Protein AF-A0AA37BH56-F1 (afdb_monomer_lite)

Organism: NCBI:txid58119

Foldseek 3Di:
DDDDDDDDDDDDDDDDDDDDDDDDDDDDDDPPPPPPDPDPPPPPPPPVLLLDPDPLRLECKQWPSDPPRPNVLVQWDAFWKWKKKAAPVVLIMITHTEDCTAGPVRDDRPRYDYNPCRNVVRLVVCCVSPVDDQLRMFIKMWGQHPVRAIEIGFFDCNRQVSRPVDHDGGDPPVVPVSVQVSSCVRNVHHYDYDD

Radius of gyration: 28.92 Å; chains: 1; bounding box: 46×76×82 Å

pLDDT: mean 81.5, std 21.4, range [35.25, 98.56]

Sequence (195 aa):
MAARGGKGVSRAVGGFFGRLGARFFRRSGSAQAAAATPGPAVVANDIPIRYDLTGPQARNSLTNLSTDSPTRLDDFRPGSGFSGVYDHSSRRFLAYPSGDSTLRSGAVPENAVPRYGGHYDVNSIFTRATGTNPDRSVGFTAILREDGSIGMHWVSRSVNGANPSFQGVEVPEHLRGPIMELIRQTTNRQVWPTR

Secondary structure (DSSP, 8-state):
------------------------------------------------------HHHHTT-EESS-TT----GGGBPTT-EEEEEEETTTTEEEEEEETT--BTTSPPPTT-B-TTTHHHHHHHHHHHHH---GGG-EEEEEEE-TTS-EEEE-B-TTTGGG-TTSSSSBPPHHHHHHHHHHHHHHHTS-EEE--

Structure (mmCIF, N/CA/C/O backbone):
data_AF-A0AA37BH56-F1
#
_entry.id   AF-A0AA37BH56-F1
#
loop_
_atom_site.group_PDB
_atom_site.id
_atom_site.type_symbol
_atom_site.label_atom_id
_atom_site.label_alt_id
_atom_site.label_comp_id
_atom_site.label_asym_id
_atom_site.label_entity_id
_atom_site.label_seq_id
_atom_site.pdbx_PDB_ins_code
_atom_site.Cartn_x
_atom_site.Cartn_y
_atom_site.Cartn_z
_atom_site.occupancy
_atom_site.B_iso_or_equiv
_atom_site.auth_seq_id
_atom_site.auth_comp_id
_atom_site.auth_asym_id
_atom_site.auth_atom_id
_atom_site.pdbx_PDB_model_num
ATOM 1 N N . MET A 1 1 ? -15.745 -6.158 -64.280 1.00 42.22 1 MET A N 1
ATOM 2 C CA . MET A 1 1 ? -14.774 -6.630 -65.294 1.00 42.22 1 MET A CA 1
ATOM 3 C C . MET A 1 1 ? -13.589 -7.264 -64.569 1.00 42.22 1 MET A C 1
ATOM 5 O O . MET A 1 1 ? -13.098 -6.620 -63.659 1.00 42.22 1 MET A O 1
ATOM 9 N N . ALA A 1 2 ? -13.207 -8.489 -64.975 1.00 45.12 2 ALA A N 1
ATOM 10 C CA . ALA A 1 2 ? -12.036 -9.316 -64.585 1.00 45.12 2 ALA A CA 1
ATOM 11 C C . ALA A 1 2 ? -11.892 -9.674 -63.080 1.00 45.12 2 ALA A C 1
ATOM 13 O O . ALA A 1 2 ? -11.697 -8.789 -62.266 1.00 45.12 2 ALA A O 1
ATOM 14 N N . ALA A 1 3 ? -12.067 -10.900 -62.562 1.00 44.19 3 ALA A N 1
ATOM 15 C CA . ALA A 1 3 ? -11.761 -12.290 -62.954 1.00 44.19 3 ALA A CA 1
ATOM 16 C C . ALA A 1 3 ? -10.295 -12.746 -62.761 1.00 44.19 3 ALA A C 1
ATOM 18 O O . ALA A 1 3 ? -9.378 -12.097 -63.251 1.00 44.19 3 ALA A O 1
ATOM 19 N N . ARG A 1 4 ? -10.173 -13.974 -62.208 1.00 44.75 4 ARG A N 1
ATOM 20 C CA . ARG A 1 4 ? -9.012 -14.897 -62.066 1.00 44.75 4 ARG A CA 1
ATOM 21 C C . ARG A 1 4 ? -8.242 -14.773 -60.738 1.00 44.75 4 ARG A C 1
ATOM 23 O O . ARG A 1 4 ? -7.876 -13.683 -60.347 1.00 44.75 4 ARG A O 1
ATOM 30 N N . GLY A 1 5 ? -7.967 -15.829 -59.968 1.00 39.47 5 GLY A N 1
ATOM 31 C CA . GLY A 1 5 ? -7.982 -17.274 -60.226 1.00 39.47 5 GLY A CA 1
ATOM 32 C C . GLY A 1 5 ? -6.561 -17.836 -60.097 1.00 39.47 5 GLY A C 1
ATOM 33 O O . GLY A 1 5 ? -5.694 -17.437 -60.863 1.00 39.47 5 GLY A O 1
ATOM 34 N N . GLY A 1 6 ? -6.325 -18.763 -59.163 1.00 45.06 6 GLY A N 1
ATOM 35 C CA . GLY A 1 6 ? -5.036 -19.454 -59.032 1.00 45.06 6 GLY A CA 1
ATOM 36 C C . GLY A 1 6 ? -5.044 -20.553 -57.968 1.00 45.06 6 GLY A C 1
ATOM 37 O O . GLY A 1 6 ? -4.854 -20.279 -56.791 1.00 45.06 6 GLY A O 1
ATOM 38 N N . LYS A 1 7 ? -5.279 -21.799 -58.399 1.00 48.78 7 LYS A N 1
ATOM 39 C CA . LYS A 1 7 ? -5.075 -23.049 -57.646 1.00 48.78 7 LYS A CA 1
ATOM 40 C C . LYS A 1 7 ? -3.757 -23.698 -58.107 1.00 48.78 7 LYS A C 1
ATOM 42 O O . LYS A 1 7 ? -3.512 -23.730 -59.307 1.00 48.78 7 LYS A O 1
ATOM 47 N N . GLY A 1 8 ? -3.003 -24.311 -57.193 1.00 45.12 8 GLY A N 1
ATOM 48 C CA . GLY A 1 8 ? -2.001 -25.368 -57.451 1.00 45.12 8 GLY A CA 1
ATOM 49 C C . GLY A 1 8 ? -2.087 -26.376 -56.290 1.00 45.12 8 GLY A C 1
ATOM 50 O O . GLY A 1 8 ? -2.020 -25.945 -55.147 1.00 45.12 8 GLY A O 1
ATOM 51 N N . VAL A 1 9 ? -2.558 -27.628 -56.438 1.00 45.22 9 VAL A N 1
ATOM 52 C CA . VAL A 1 9 ? -1.953 -28.838 -57.065 1.00 45.22 9 VAL A CA 1
ATOM 53 C C . VAL A 1 9 ? -0.632 -29.208 -56.355 1.00 45.22 9 VAL A C 1
ATOM 55 O O . VAL A 1 9 ? 0.344 -28.498 -56.518 1.00 45.22 9 VAL A O 1
ATOM 58 N N . SER A 1 10 ? -0.608 -30.109 -55.358 1.00 45.72 10 SER A N 1
ATOM 59 C CA . SER A 1 10 ? -0.675 -31.597 -55.344 1.00 45.72 10 SER A CA 1
ATOM 60 C C . SER A 1 10 ? 0.667 -32.352 -55.481 1.00 45.72 10 SER A C 1
ATOM 62 O O . SER A 1 10 ? 1.326 -32.253 -56.506 1.00 45.72 10 SER A O 1
ATOM 64 N N . ARG A 1 11 ? 0.878 -33.254 -54.496 1.00 44.81 11 ARG A N 1
ATOM 65 C CA . ARG A 1 11 ? 1.494 -34.611 -54.514 1.00 44.81 11 ARG A CA 1
ATOM 66 C C . ARG A 1 11 ? 3.021 -34.834 -54.446 1.00 44.81 11 ARG A C 1
ATOM 68 O O . ARG A 1 11 ? 3.752 -34.473 -55.351 1.00 44.81 11 ARG A O 1
ATOM 75 N N . ALA A 1 12 ? 3.403 -35.673 -53.469 1.00 44.66 12 ALA A N 1
ATOM 76 C CA . ALA A 1 12 ? 4.233 -36.902 -53.549 1.00 44.66 12 ALA A CA 1
ATOM 77 C C . ALA A 1 12 ? 4.021 -37.651 -52.201 1.00 44.66 12 ALA A C 1
ATOM 79 O O . ALA A 1 12 ? 3.994 -36.978 -51.177 1.00 44.66 12 ALA A O 1
ATOM 80 N N . VAL A 1 13 ? 3.657 -38.932 -52.018 1.00 44.16 13 VAL A N 1
ATOM 81 C CA . VAL A 1 13 ? 3.892 -40.268 -52.624 1.00 44.16 13 VAL A CA 1
ATOM 82 C C . VAL A 1 13 ? 5.300 -40.841 -52.406 1.00 44.16 13 VAL A C 1
ATOM 84 O O . VAL A 1 13 ? 6.266 -40.328 -52.954 1.00 44.16 13 VAL A O 1
ATOM 87 N N . GLY A 1 14 ? 5.346 -41.979 -51.692 1.00 37.41 14 GLY A N 1
ATOM 88 C CA . GLY A 1 14 ? 6.470 -42.925 -51.568 1.00 37.41 14 GLY A CA 1
ATOM 89 C C . GLY A 1 14 ? 6.965 -43.034 -50.117 1.00 37.41 14 GLY A C 1
ATOM 90 O O . GLY A 1 14 ? 7.375 -42.036 -49.555 1.00 37.41 14 GLY A O 1
ATOM 91 N N . GLY A 1 15 ? 6.930 -44.153 -49.392 1.00 37.78 15 GLY A N 1
ATOM 92 C CA . GLY A 1 15 ? 6.818 -45.558 -49.767 1.00 37.78 15 GLY A CA 1
ATOM 93 C C . GLY A 1 15 ? 8.105 -46.306 -49.396 1.00 37.78 15 GLY A C 1
ATOM 94 O O . GLY A 1 15 ? 9.188 -45.873 -49.765 1.00 37.78 15 GLY A O 1
ATOM 95 N N . PHE A 1 16 ? 7.931 -47.473 -48.769 1.00 43.84 16 PHE A N 1
ATOM 96 C CA . PHE A 1 16 ? 8.772 -48.677 -48.853 1.00 43.84 16 PHE A CA 1
ATOM 97 C C . PHE A 1 16 ? 9.558 -49.182 -47.624 1.00 43.84 16 PHE A C 1
ATOM 99 O O . PHE A 1 16 ? 10.181 -48.457 -46.859 1.00 43.84 16 PHE A O 1
ATOM 106 N N . PHE A 1 17 ? 9.446 -50.507 -47.501 1.00 42.28 17 PHE A N 1
ATOM 107 C CA . PHE A 1 17 ? 9.811 -51.458 -46.455 1.00 42.28 17 PHE A CA 1
ATOM 108 C C . PHE A 1 17 ? 11.317 -51.729 -46.333 1.00 42.28 17 PHE A C 1
ATOM 110 O O . PHE A 1 17 ? 12.042 -51.638 -47.320 1.00 42.28 17 PHE A O 1
ATOM 117 N N . GLY A 1 18 ? 11.759 -52.261 -45.180 1.00 35.25 18 GLY A N 1
ATOM 118 C CA . GLY A 1 18 ? 13.086 -52.880 -45.107 1.00 35.25 18 GLY A CA 1
ATOM 119 C C . GLY A 1 18 ? 13.525 -53.526 -43.789 1.00 35.25 18 GLY A C 1
ATOM 120 O O . GLY A 1 18 ? 14.360 -52.970 -43.098 1.00 35.25 18 GLY A O 1
ATOM 121 N N . ARG A 1 19 ? 13.062 -54.764 -43.569 1.00 43.34 19 ARG A N 1
ATOM 122 C CA . ARG A 1 19 ? 13.800 -55.939 -43.040 1.00 43.34 19 ARG A CA 1
ATOM 123 C C . ARG A 1 19 ? 14.284 -56.053 -41.577 1.00 43.34 19 ARG A C 1
ATOM 125 O O . ARG A 1 19 ? 15.062 -55.273 -41.048 1.00 43.34 19 ARG A O 1
ATOM 132 N N . LEU A 1 20 ? 13.900 -57.222 -41.047 1.00 45.34 20 LEU A N 1
ATOM 133 C CA . LEU A 1 20 ? 14.482 -58.032 -39.975 1.00 45.34 20 LEU A CA 1
ATOM 134 C C . LEU A 1 20 ? 16.022 -58.089 -39.967 1.00 45.34 20 LEU A C 1
ATOM 136 O O . LEU A 1 20 ? 16.644 -58.354 -40.994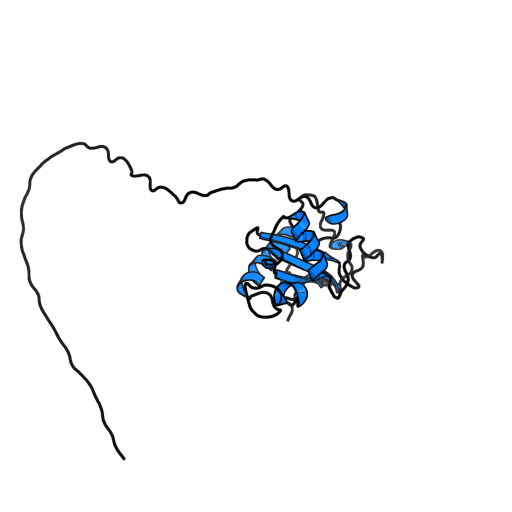 1.00 45.34 20 LEU A O 1
ATOM 140 N N . GLY A 1 21 ? 16.584 -58.067 -38.757 1.00 38.81 21 GLY A N 1
ATOM 141 C CA . GLY A 1 21 ? 17.913 -58.583 -38.430 1.00 38.81 21 GLY A CA 1
ATOM 142 C C . GLY A 1 21 ? 17.940 -59.057 -36.975 1.00 38.81 21 GLY A C 1
ATOM 143 O O . GLY A 1 21 ? 17.581 -58.315 -36.067 1.00 38.81 21 GLY A O 1
ATOM 144 N N . ALA A 1 22 ? 18.281 -60.326 -36.767 1.00 44.66 22 ALA A N 1
ATOM 145 C CA . ALA A 1 22 ? 18.184 -61.041 -35.502 1.00 44.66 22 ALA A CA 1
ATOM 146 C C . ALA A 1 22 ? 19.401 -60.841 -34.572 1.00 44.66 22 ALA A C 1
ATOM 148 O O . ALA A 1 22 ? 20.530 -60.740 -35.033 1.00 44.66 22 ALA A O 1
ATOM 149 N N . ARG A 1 23 ? 19.105 -60.893 -33.262 1.00 48.91 23 ARG A N 1
ATOM 150 C CA . ARG A 1 23 ? 19.868 -61.440 -32.114 1.00 48.91 23 ARG A CA 1
ATOM 151 C C . ARG A 1 23 ? 21.390 -61.231 -32.057 1.00 48.91 23 ARG A C 1
ATOM 153 O O . ARG A 1 23 ? 22.114 -61.914 -32.761 1.00 48.91 23 ARG A O 1
ATOM 160 N N . PHE A 1 24 ? 21.850 -60.551 -31.000 1.00 45.19 24 PHE A N 1
ATOM 161 C CA . PHE A 1 24 ? 22.984 -61.018 -30.187 1.00 45.19 24 PHE A CA 1
ATOM 162 C C . PHE A 1 24 ? 22.798 -60.652 -28.706 1.00 45.19 24 PHE A C 1
ATOM 164 O O . PHE A 1 24 ? 22.463 -59.526 -28.349 1.00 45.19 24 PHE A O 1
ATOM 171 N N . PHE A 1 25 ? 23.006 -61.653 -27.851 1.00 49.12 25 PHE A N 1
ATOM 172 C CA . PHE A 1 25 ? 23.097 -61.565 -26.397 1.00 49.12 25 PHE A CA 1
ATOM 173 C C . PHE A 1 25 ? 24.340 -60.756 -25.992 1.00 49.12 25 PHE A C 1
ATOM 175 O O . PHE A 1 25 ? 25.450 -61.112 -26.386 1.00 49.12 25 PHE A O 1
ATOM 182 N N . ARG A 1 26 ? 24.190 -59.767 -25.102 1.00 44.03 26 ARG A N 1
ATOM 183 C CA . ARG A 1 26 ? 25.237 -59.445 -24.119 1.00 44.03 26 ARG A CA 1
ATOM 184 C C . ARG A 1 26 ? 24.618 -58.853 -22.857 1.00 44.03 26 ARG A C 1
ATOM 186 O O . ARG A 1 26 ? 24.216 -57.698 -22.807 1.00 44.03 26 ARG A O 1
ATOM 193 N N . ARG A 1 27 ? 24.533 -59.701 -21.834 1.00 52.25 27 ARG A N 1
ATOM 194 C CA . ARG A 1 27 ? 24.292 -59.320 -20.446 1.00 52.25 27 ARG A CA 1
ATOM 195 C C . ARG A 1 27 ? 25.569 -58.643 -19.950 1.00 52.25 27 ARG A C 1
ATOM 197 O O . ARG A 1 27 ? 26.543 -59.326 -19.655 1.00 52.25 27 ARG A O 1
ATOM 204 N N . SER A 1 28 ? 25.549 -57.321 -19.887 1.00 50.88 28 SER A N 1
ATOM 205 C CA . SER A 1 28 ? 26.544 -56.519 -19.183 1.00 50.88 28 SER A CA 1
ATOM 206 C C . SER A 1 28 ? 25.776 -55.678 -18.177 1.00 50.88 28 SER A C 1
ATOM 208 O O . SER A 1 28 ? 25.012 -54.798 -18.559 1.00 50.88 28 SER A O 1
ATOM 210 N N . GLY A 1 29 ? 25.909 -56.017 -16.897 1.00 51.88 29 GLY A N 1
ATOM 211 C CA . GLY A 1 29 ? 25.448 -55.154 -15.825 1.00 51.88 29 GLY A CA 1
ATOM 212 C C . GLY A 1 29 ? 26.261 -53.868 -15.854 1.00 51.88 29 GLY A C 1
ATOM 213 O O . GLY A 1 29 ? 27.469 -53.891 -15.642 1.00 51.88 29 GLY A O 1
ATOM 214 N N . SER A 1 30 ? 25.590 -52.760 -16.114 1.00 57.09 30 SER A N 1
ATOM 215 C CA . SER A 1 30 ? 26.089 -51.420 -15.850 1.00 57.09 30 SER A CA 1
ATOM 216 C C . SER A 1 30 ? 24.993 -50.726 -15.064 1.00 57.09 30 SER A C 1
ATOM 218 O O . SER A 1 30 ? 23.894 -50.502 -15.568 1.00 57.09 30 SER A O 1
ATOM 220 N N . ALA A 1 31 ? 25.281 -50.465 -13.789 1.00 54.78 31 ALA A N 1
ATOM 221 C CA . ALA A 1 31 ? 24.479 -49.598 -12.951 1.00 54.78 31 ALA A CA 1
ATOM 222 C C . ALA A 1 31 ? 24.197 -48.314 -13.736 1.00 54.78 31 ALA A C 1
ATOM 224 O O . ALA A 1 31 ? 25.118 -47.589 -14.117 1.00 54.78 31 ALA A O 1
ATOM 225 N N . GLN A 1 32 ? 22.924 -48.078 -14.035 1.00 52.66 32 GLN A N 1
ATOM 226 C CA . GLN A 1 32 ? 22.474 -46.848 -14.652 1.00 52.66 32 GLN A CA 1
ATOM 227 C C . GLN A 1 32 ? 22.574 -45.783 -13.563 1.00 52.66 32 GLN A C 1
ATOM 229 O O . GLN A 1 32 ? 21.655 -45.584 -12.774 1.00 52.66 32 GLN A O 1
ATOM 234 N N . ALA A 1 33 ? 23.756 -45.177 -13.454 1.00 57.59 33 ALA A N 1
ATOM 235 C CA . ALA A 1 33 ? 23.942 -43.957 -12.698 1.00 57.59 33 ALA A CA 1
ATOM 236 C C . ALA A 1 33 ? 22.953 -42.947 -13.281 1.00 57.59 33 ALA A C 1
ATOM 238 O O . ALA A 1 33 ? 23.083 -42.533 -14.435 1.00 57.59 33 ALA A O 1
ATOM 239 N N . ALA A 1 34 ? 21.913 -42.635 -12.511 1.00 56.75 34 ALA A N 1
ATOM 240 C CA . ALA A 1 34 ? 20.987 -41.572 -12.836 1.00 56.75 34 ALA A CA 1
ATOM 241 C C . ALA A 1 34 ? 21.820 -40.304 -13.039 1.00 56.75 34 ALA A C 1
ATOM 243 O O . ALA A 1 34 ? 22.443 -39.804 -12.102 1.00 56.75 34 ALA A O 1
ATOM 244 N N . ALA A 1 35 ? 21.884 -39.823 -14.280 1.00 56.59 35 ALA A N 1
ATOM 245 C CA . ALA A 1 35 ? 22.437 -38.517 -14.571 1.00 56.59 35 ALA A CA 1
ATOM 246 C C . ALA A 1 35 ? 21.527 -37.501 -13.878 1.00 56.59 35 ALA A C 1
ATOM 248 O O . ALA A 1 35 ? 20.436 -37.200 -14.363 1.00 56.59 35 ALA A O 1
ATOM 249 N N . ALA A 1 36 ? 21.947 -37.036 -12.702 1.00 56.41 36 ALA A N 1
ATOM 250 C CA . ALA A 1 36 ? 21.316 -35.920 -12.029 1.00 56.41 36 ALA A CA 1
ATOM 251 C C . ALA A 1 36 ? 21.381 -34.732 -12.989 1.00 56.41 36 ALA A C 1
ATOM 253 O O . ALA A 1 36 ? 22.457 -34.209 -13.277 1.00 56.41 36 ALA A O 1
ATOM 254 N N . THR A 1 37 ? 20.233 -34.345 -13.539 1.00 60.88 37 THR A N 1
ATOM 255 C CA . THR A 1 37 ? 20.092 -33.064 -14.219 1.00 60.88 37 THR A CA 1
ATOM 256 C C . THR A 1 37 ? 20.533 -31.994 -13.220 1.00 60.88 37 THR A C 1
ATOM 258 O O . THR A 1 37 ? 19.943 -31.937 -12.137 1.00 60.88 37 THR A O 1
ATOM 261 N N . PRO A 1 38 ? 21.562 -31.176 -13.504 1.00 55.41 38 PRO A N 1
ATOM 262 C CA . PRO A 1 38 ? 21.837 -30.026 -12.664 1.00 55.41 38 PRO A CA 1
ATOM 263 C C . PRO A 1 38 ? 20.609 -29.122 -12.763 1.00 55.41 38 PRO A C 1
ATOM 265 O O . PRO A 1 38 ? 20.343 -28.522 -13.805 1.00 55.41 38 PRO A O 1
ATOM 268 N N . GLY A 1 39 ? 19.804 -29.103 -11.699 1.00 61.84 39 GLY A N 1
ATOM 269 C CA . GLY A 1 39 ? 18.736 -28.127 -11.557 1.00 61.84 39 GLY A CA 1
ATOM 270 C C . GLY A 1 39 ? 19.333 -26.724 -11.683 1.00 61.84 39 GLY A C 1
ATOM 271 O O . GLY A 1 39 ? 20.510 -26.538 -11.352 1.00 61.84 39 GLY A O 1
ATOM 272 N N . PRO A 1 40 ? 18.573 -25.737 -12.188 1.00 57.88 40 PRO A N 1
ATOM 273 C CA . PRO A 1 40 ? 19.070 -24.373 -12.260 1.00 57.88 40 PRO A CA 1
ATOM 274 C C . PRO A 1 40 ? 19.567 -23.967 -10.873 1.00 57.88 40 PRO A C 1
ATOM 276 O O . PRO A 1 40 ? 18.852 -24.126 -9.882 1.00 57.88 40 PRO A O 1
ATOM 279 N N . ALA A 1 41 ? 20.812 -23.494 -10.810 1.00 48.50 41 ALA A N 1
ATOM 280 C CA . ALA A 1 41 ? 21.393 -22.959 -9.596 1.00 48.50 41 ALA A CA 1
ATOM 281 C C . ALA A 1 41 ? 20.508 -21.800 -9.127 1.00 48.50 41 ALA A C 1
ATOM 283 O O . ALA A 1 41 ? 20.541 -20.705 -9.688 1.00 48.50 41 ALA A O 1
ATOM 284 N N . VAL A 1 42 ? 19.675 -22.060 -8.121 1.00 43.59 42 VAL A N 1
ATOM 285 C CA . VAL A 1 42 ? 18.985 -21.012 -7.384 1.00 43.59 42 VAL A CA 1
ATOM 286 C C . VAL A 1 42 ? 20.082 -20.305 -6.608 1.00 43.59 42 VAL A C 1
ATOM 288 O O . VAL A 1 42 ? 20.507 -20.764 -5.550 1.00 43.59 42 VAL A O 1
ATOM 291 N N . VAL A 1 43 ? 20.599 -19.215 -7.170 1.00 45.88 43 VAL A N 1
ATOM 292 C CA . VAL A 1 43 ? 21.427 -18.267 -6.428 1.00 45.88 43 VAL A CA 1
ATOM 293 C C . VAL A 1 43 ? 20.484 -17.556 -5.460 1.00 45.88 43 VAL A C 1
ATOM 295 O O . VAL A 1 43 ? 20.009 -16.451 -5.712 1.00 45.88 43 VAL A O 1
ATOM 298 N N . ALA A 1 44 ? 20.146 -18.244 -4.371 1.00 44.75 44 ALA A N 1
ATOM 299 C CA . ALA A 1 44 ? 19.556 -17.639 -3.197 1.00 44.75 44 ALA A CA 1
ATOM 300 C C . ALA A 1 44 ? 20.655 -16.789 -2.561 1.00 44.75 44 ALA A C 1
ATOM 302 O O . ALA A 1 44 ? 21.409 -17.243 -1.705 1.00 44.75 44 ALA A O 1
ATOM 303 N N . ASN A 1 45 ? 20.776 -15.542 -3.015 1.00 43.09 45 ASN A N 1
ATOM 304 C CA . ASN A 1 45 ? 21.372 -14.503 -2.190 1.00 43.09 45 ASN A CA 1
ATOM 305 C C . ASN A 1 45 ? 20.385 -14.215 -1.050 1.00 4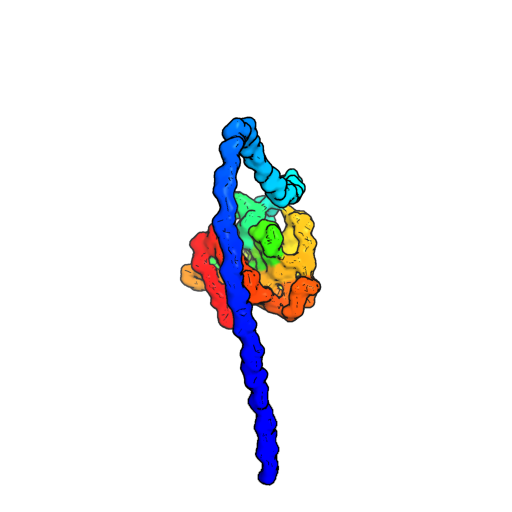3.09 45 ASN A C 1
ATOM 307 O O . ASN A 1 45 ? 19.696 -13.197 -1.047 1.00 43.09 45 ASN A O 1
ATOM 311 N N . ASP A 1 46 ? 20.305 -15.156 -0.107 1.00 44.91 46 ASP A N 1
ATOM 312 C CA . ASP A 1 46 ? 19.662 -15.015 1.196 1.00 44.91 46 ASP A CA 1
ATOM 313 C C . ASP A 1 46 ? 20.525 -14.082 2.049 1.00 44.91 46 ASP A C 1
ATOM 315 O O . ASP A 1 46 ? 21.183 -14.475 3.011 1.00 44.91 46 ASP A O 1
ATOM 319 N N . ILE A 1 47 ? 20.532 -12.801 1.688 1.00 43.50 47 ILE A N 1
ATOM 320 C CA . ILE A 1 47 ? 20.638 -11.782 2.719 1.00 43.50 47 ILE A CA 1
ATOM 321 C C . ILE A 1 47 ? 19.220 -11.683 3.275 1.00 43.50 47 ILE A C 1
ATOM 323 O O . ILE A 1 47 ? 18.342 -11.178 2.567 1.00 43.50 47 ILE A O 1
ATOM 327 N N . PRO A 1 48 ? 18.946 -12.147 4.509 1.00 43.75 48 PRO A N 1
ATOM 328 C CA . PRO A 1 48 ? 17.706 -11.807 5.174 1.00 43.75 48 PRO A CA 1
ATOM 329 C C . PRO A 1 48 ? 17.786 -10.314 5.477 1.00 43.75 48 PRO A C 1
ATOM 331 O O . PRO A 1 48 ? 18.179 -9.901 6.568 1.00 43.75 48 PRO A O 1
ATOM 334 N N . ILE A 1 49 ? 17.457 -9.475 4.495 1.00 50.81 49 ILE A N 1
ATOM 335 C CA . ILE A 1 49 ? 17.113 -8.096 4.783 1.00 50.81 49 ILE A CA 1
ATOM 336 C C . ILE A 1 49 ? 15.871 -8.240 5.653 1.00 50.81 49 ILE A C 1
ATOM 338 O O . ILE A 1 49 ? 14.812 -8.663 5.196 1.00 50.81 49 ILE A O 1
ATOM 342 N N . ARG A 1 50 ? 16.036 -8.035 6.958 1.00 51.56 50 ARG A N 1
ATOM 343 C CA . ARG A 1 50 ? 14.909 -7.931 7.871 1.00 51.56 50 ARG A CA 1
ATOM 344 C C . ARG A 1 50 ? 14.213 -6.641 7.487 1.00 51.56 50 ARG A C 1
ATOM 346 O O . ARG A 1 50 ? 14.646 -5.553 7.849 1.00 51.56 50 ARG A O 1
ATOM 353 N N . TYR A 1 51 ? 13.209 -6.789 6.641 1.00 62.56 51 TYR A N 1
ATOM 354 C CA . TYR A 1 51 ? 12.255 -5.750 6.325 1.00 62.56 51 TYR A CA 1
ATOM 355 C C . TYR A 1 51 ? 11.497 -5.495 7.610 1.00 62.56 51 TYR A C 1
ATOM 357 O O . TYR A 1 51 ? 10.623 -6.274 7.958 1.00 62.56 51 TYR A O 1
ATOM 365 N N . ASP A 1 52 ? 11.933 -4.500 8.367 1.00 67.81 52 ASP A N 1
ATOM 366 C CA . ASP A 1 52 ? 11.327 -4.182 9.647 1.00 67.81 52 ASP A CA 1
ATOM 367 C C . ASP A 1 52 ? 10.808 -2.753 9.565 1.00 67.81 52 ASP A C 1
ATOM 369 O O . ASP A 1 52 ? 11.522 -1.774 9.801 1.00 67.81 52 ASP A O 1
ATOM 373 N N . LEU A 1 53 ? 9.550 -2.626 9.137 1.00 80.12 53 LEU A N 1
ATOM 374 C CA . LEU A 1 53 ? 8.811 -1.418 9.466 1.00 80.12 53 LEU A CA 1
ATOM 375 C C . LEU A 1 53 ? 8.677 -1.393 10.985 1.00 80.12 53 LEU A C 1
ATOM 377 O O . LEU A 1 53 ? 7.904 -2.155 11.561 1.00 80.12 53 LEU A O 1
ATOM 381 N N . THR A 1 54 ? 9.423 -0.490 11.617 1.00 77.19 54 THR A N 1
ATOM 382 C CA . THR A 1 54 ? 9.350 -0.270 13.064 1.00 77.19 54 THR A CA 1
ATOM 383 C C . THR A 1 54 ? 7.906 -0.015 13.511 1.00 77.19 54 THR A C 1
ATOM 385 O O . THR A 1 54 ? 7.097 0.519 12.748 1.00 77.19 54 THR A O 1
ATOM 388 N N . GLY A 1 55 ? 7.578 -0.346 14.765 1.00 76.44 55 GLY A N 1
ATOM 389 C CA . GLY A 1 55 ? 6.209 -0.285 15.299 1.00 76.44 55 GLY A CA 1
ATOM 390 C C . GLY A 1 55 ? 5.394 0.967 14.918 1.00 76.44 55 GLY A C 1
ATOM 391 O O . GLY A 1 55 ? 4.266 0.813 14.450 1.00 76.44 55 GLY A O 1
ATOM 392 N N . PRO A 1 56 ? 5.925 2.201 15.041 1.00 79.56 56 PRO A N 1
ATOM 393 C CA . PRO A 1 56 ? 5.201 3.409 14.630 1.00 79.56 56 PRO A CA 1
ATOM 394 C C . PRO A 1 56 ? 4.944 3.516 13.119 1.00 79.56 56 PRO A C 1
ATOM 396 O O . PRO A 1 56 ? 3.922 4.054 12.713 1.00 79.56 56 PRO A O 1
ATOM 399 N N . GLN A 1 57 ? 5.851 3.006 12.284 1.00 83.44 57 GLN A N 1
ATOM 400 C CA . GLN A 1 57 ? 5.718 3.029 10.824 1.00 83.44 57 GLN A CA 1
ATOM 401 C C . GLN A 1 57 ? 4.735 1.961 10.328 1.00 83.44 57 GLN A C 1
ATOM 403 O O . GLN A 1 57 ? 3.944 2.214 9.423 1.00 83.44 57 GLN A O 1
ATOM 408 N N . ALA A 1 58 ? 4.753 0.779 10.949 1.00 86.69 58 ALA A N 1
ATOM 409 C CA . ALA A 1 58 ? 3.814 -0.296 10.641 1.00 86.69 58 ALA A CA 1
ATOM 410 C C . ALA A 1 58 ? 2.389 0.014 11.129 1.00 86.69 58 ALA A C 1
ATOM 412 O O . ALA A 1 58 ? 1.412 -0.382 10.487 1.00 86.69 58 ALA A O 1
ATOM 413 N N . ARG A 1 59 ? 2.248 0.747 12.241 1.00 87.12 59 ARG A N 1
ATOM 414 C CA . ARG A 1 59 ? 0.949 1.134 12.805 1.00 87.12 59 ARG A CA 1
ATOM 415 C C . ARG A 1 59 ? 0.080 1.806 11.743 1.00 87.12 59 ARG A C 1
ATOM 417 O O . ARG A 1 59 ? 0.557 2.653 11.002 1.00 87.12 59 ARG A O 1
ATOM 424 N N . ASN A 1 60 ? -1.205 1.452 11.686 1.00 91.06 60 ASN A N 1
ATOM 425 C CA . ASN A 1 60 ? -2.194 2.046 10.772 1.00 91.06 60 ASN A CA 1
ATOM 426 C C . ASN A 1 60 ? -1.924 1.828 9.268 1.00 91.06 60 ASN A C 1
ATOM 428 O O . ASN A 1 60 ? -2.666 2.354 8.439 1.00 91.06 60 ASN A O 1
ATOM 432 N N . SER A 1 61 ? -0.895 1.059 8.905 1.00 92.75 61 SER A N 1
ATOM 433 C CA . SER A 1 61 ? -0.579 0.736 7.515 1.00 92.75 61 SER A CA 1
ATOM 434 C C . SER A 1 61 ? -1.203 -0.589 7.076 1.00 92.75 61 SER A C 1
ATOM 436 O O . SER A 1 61 ? -1.424 -1.489 7.887 1.00 92.75 61 SER A O 1
ATOM 438 N N . LEU A 1 62 ? -1.454 -0.722 5.774 1.00 93.44 62 LEU A N 1
ATOM 439 C CA . LEU A 1 62 ? -1.717 -2.011 5.138 1.00 93.44 62 LEU A CA 1
ATOM 440 C C . LEU A 1 62 ? -0.389 -2.504 4.581 1.00 93.44 62 LEU A C 1
ATOM 442 O O . LEU A 1 62 ? 0.163 -1.893 3.666 1.00 93.44 62 LEU A O 1
ATOM 446 N N . THR A 1 63 ? 0.165 -3.568 5.151 1.00 94.25 63 THR A N 1
ATOM 447 C CA . THR A 1 63 ? 1.499 -4.026 4.763 1.00 94.25 63 THR A CA 1
ATOM 448 C C . THR A 1 63 ? 1.732 -5.483 5.127 1.00 94.25 63 THR A C 1
ATOM 450 O O . THR A 1 63 ? 1.228 -5.962 6.137 1.00 94.25 63 THR A O 1
ATOM 453 N N . ASN A 1 64 ? 2.552 -6.171 4.334 1.00 92.25 64 ASN A N 1
ATOM 454 C CA . ASN A 1 64 ? 3.126 -7.472 4.678 1.00 92.25 64 ASN A CA 1
ATOM 455 C C . ASN A 1 64 ? 4.618 -7.381 5.054 1.00 92.25 64 ASN A C 1
ATOM 457 O O . ASN A 1 64 ? 5.327 -8.384 5.018 1.00 92.25 64 ASN A O 1
ATOM 461 N N . LEU A 1 65 ? 5.105 -6.178 5.376 1.00 90.38 65 LEU A N 1
ATOM 462 C CA . LEU A 1 65 ? 6.487 -5.930 5.798 1.00 90.38 65 LEU A CA 1
ATOM 463 C C . LEU A 1 65 ? 6.703 -6.116 7.307 1.00 90.38 65 LEU A C 1
ATOM 465 O O . LEU A 1 65 ? 7.815 -5.937 7.774 1.00 90.38 65 LEU A O 1
ATOM 469 N N . SER A 1 66 ? 5.665 -6.429 8.080 1.00 83.69 66 SER A N 1
ATOM 470 C CA . SER A 1 66 ? 5.777 -6.701 9.514 1.00 83.69 66 SER A CA 1
ATOM 471 C C . SER A 1 66 ? 4.785 -7.792 9.900 1.00 83.69 66 SER A C 1
ATOM 473 O O . SER A 1 66 ? 3.630 -7.755 9.475 1.00 83.69 66 SER A O 1
ATOM 475 N N . THR A 1 67 ? 5.234 -8.764 10.697 1.00 69.12 67 THR A N 1
ATOM 476 C CA . THR A 1 67 ? 4.369 -9.796 11.300 1.00 69.12 67 THR A CA 1
ATOM 477 C C . THR A 1 67 ? 3.508 -9.235 12.424 1.00 69.12 67 THR A C 1
ATOM 479 O O . THR A 1 67 ? 2.453 -9.785 12.727 1.00 69.12 67 THR A O 1
ATOM 482 N N . ASP A 1 68 ? 3.948 -8.117 12.999 1.00 63.62 68 ASP A N 1
ATOM 483 C CA . ASP A 1 68 ? 3.389 -7.516 14.204 1.00 63.62 68 ASP A CA 1
ATOM 484 C C . ASP A 1 68 ? 2.588 -6.258 13.873 1.00 63.62 68 ASP A C 1
ATOM 486 O O . ASP A 1 68 ? 2.338 -5.435 14.749 1.00 63.62 68 ASP A O 1
ATOM 490 N N . SER A 1 69 ? 2.196 -6.074 12.610 1.00 58.75 69 SER A N 1
ATOM 491 C CA . SER A 1 69 ? 1.244 -5.035 12.242 1.00 58.75 69 SER A CA 1
ATOM 492 C C . SER A 1 69 ? -0.163 -5.567 12.511 1.00 58.75 69 SER A C 1
ATOM 494 O O . SER A 1 69 ? -0.709 -6.277 11.657 1.00 58.75 69 SER A O 1
ATOM 496 N N . PRO A 1 70 ? -0.804 -5.271 13.667 1.00 58.31 70 PRO A N 1
ATOM 497 C CA . PRO A 1 70 ? -2.235 -5.450 13.746 1.00 58.31 70 PRO A CA 1
ATOM 498 C C . PRO A 1 70 ? -2.789 -4.495 12.703 1.00 58.31 70 PRO A C 1
ATOM 500 O O . PRO A 1 70 ? -2.707 -3.277 12.850 1.00 58.31 70 PRO A O 1
ATOM 503 N N . THR A 1 71 ? -3.293 -5.032 11.603 1.00 62.72 71 THR A N 1
ATOM 504 C CA . THR A 1 71 ? -3.995 -4.214 10.630 1.00 62.72 71 THR A CA 1
ATOM 505 C C . THR A 1 71 ? -5.228 -3.666 11.347 1.00 62.72 71 THR A C 1
ATOM 507 O O . THR A 1 71 ? -6.237 -4.350 11.488 1.00 62.72 71 THR A O 1
ATOM 510 N N . ARG A 1 72 ? -5.141 -2.432 11.856 1.00 81.31 72 ARG A N 1
ATOM 511 C CA . ARG A 1 72 ? -6.202 -1.767 12.629 1.00 81.31 72 ARG A CA 1
ATOM 512 C C . ARG A 1 72 ? -7.259 -1.175 11.704 1.00 81.31 72 ARG A C 1
ATOM 514 O O . ARG A 1 72 ? -7.731 -0.071 11.932 1.00 81.31 72 ARG A O 1
ATOM 521 N N . LEU A 1 73 ? -7.608 -1.882 10.628 1.00 89.38 73 LEU A N 1
ATOM 522 C CA . LEU A 1 73 ? -8.599 -1.414 9.654 1.00 89.38 73 LEU A CA 1
ATOM 523 C C . LEU A 1 73 ? -9.944 -1.107 10.317 1.00 89.38 73 LEU A C 1
ATOM 525 O O . LEU A 1 73 ? -10.627 -0.177 9.905 1.00 89.38 73 LEU A O 1
ATOM 529 N N . ASP A 1 74 ? -10.285 -1.835 11.380 1.00 91.69 74 ASP A N 1
ATOM 530 C CA . ASP A 1 74 ? -11.508 -1.597 12.147 1.00 91.69 74 ASP A CA 1
ATOM 531 C C . ASP A 1 74 ? -11.491 -0.279 12.921 1.00 91.69 74 ASP A C 1
ATOM 533 O O . ASP A 1 74 ? -12.557 0.261 13.212 1.00 91.69 74 ASP A O 1
ATOM 537 N N . ASP A 1 75 ? -10.314 0.298 13.167 1.00 94.56 75 ASP A N 1
ATOM 538 C CA . ASP A 1 75 ? -10.176 1.617 13.777 1.00 94.56 75 ASP A CA 1
ATOM 539 C C . ASP A 1 75 ? -10.365 2.746 12.758 1.00 94.56 75 ASP A C 1
ATOM 541 O O . ASP A 1 75 ? -10.447 3.900 13.165 1.00 94.56 75 ASP A O 1
ATOM 545 N N . PHE A 1 76 ? -10.476 2.461 11.456 1.00 96.31 76 PHE A N 1
ATOM 546 C CA . PHE A 1 76 ? -10.738 3.466 10.423 1.00 96.31 76 PHE A CA 1
ATOM 547 C C . PHE A 1 76 ? -12.230 3.651 10.154 1.00 96.31 76 PHE A C 1
ATOM 549 O O . PHE A 1 76 ? -13.040 2.726 10.256 1.00 96.31 76 PHE A O 1
ATOM 556 N N . ARG A 1 77 ? -12.607 4.871 9.761 1.00 97.00 77 ARG A N 1
ATOM 557 C CA . ARG A 1 77 ? -13.949 5.140 9.234 1.00 97.00 77 ARG A CA 1
ATOM 558 C C . ARG A 1 77 ? -14.064 4.636 7.787 1.00 97.00 77 ARG A C 1
ATOM 560 O O . ARG A 1 77 ? -13.087 4.739 7.037 1.00 97.00 77 ARG A O 1
ATOM 567 N N . PRO A 1 78 ? -15.244 4.150 7.360 1.00 96.88 78 PRO A N 1
ATOM 568 C CA . PRO A 1 78 ? -15.530 3.933 5.945 1.00 96.88 78 PRO A CA 1
ATOM 569 C C . PRO A 1 78 ? -15.221 5.173 5.098 1.00 96.88 78 PRO A C 1
ATOM 571 O O . PRO A 1 78 ? -15.367 6.302 5.562 1.00 96.88 78 PRO A O 1
ATOM 574 N N . GLY A 1 79 ? -14.774 4.953 3.866 1.00 96.62 79 GLY A N 1
ATOM 575 C CA . GLY A 1 79 ? -14.275 5.984 2.959 1.00 96.62 79 GLY A CA 1
ATOM 576 C C . GLY A 1 79 ? -12.791 6.317 3.138 1.00 96.62 79 GLY A C 1
ATOM 577 O O . GLY A 1 79 ? -12.233 7.018 2.296 1.00 96.62 79 GLY A O 1
ATOM 578 N N . SER A 1 80 ? -12.126 5.801 4.181 1.00 97.44 80 SER A N 1
ATOM 579 C CA . SER A 1 80 ? -10.686 6.014 4.372 1.00 97.44 80 SER A CA 1
ATOM 580 C C . SER A 1 80 ? -9.885 5.405 3.218 1.00 97.44 80 SER A C 1
ATOM 582 O O . SER A 1 80 ? -10.019 4.220 2.904 1.00 97.44 80 SER A O 1
ATOM 584 N N . GLY A 1 81 ? -9.052 6.231 2.587 1.00 97.06 81 GLY A N 1
ATOM 585 C CA . GLY A 1 81 ? -8.168 5.858 1.490 1.00 97.06 81 GLY A CA 1
ATOM 586 C C . GLY A 1 81 ? -6.729 5.624 1.942 1.00 97.06 81 GLY A C 1
ATOM 587 O O . GLY A 1 81 ? -6.225 6.288 2.851 1.00 97.06 81 GLY A O 1
ATOM 588 N N . PHE A 1 82 ? -6.038 4.722 1.257 1.00 97.81 82 PHE A N 1
ATOM 589 C CA . PHE A 1 82 ? -4.650 4.363 1.511 1.00 97.81 82 PHE A CA 1
ATOM 590 C C . PHE A 1 82 ? -3.847 4.454 0.216 1.00 97.81 82 PHE A C 1
ATOM 592 O O . PHE A 1 82 ? -4.181 3.790 -0.767 1.00 97.81 82 PHE A O 1
ATOM 599 N N . SER A 1 83 ? -2.780 5.249 0.219 1.00 98.56 83 SER A N 1
ATOM 600 C CA . SER A 1 83 ? -1.816 5.317 -0.880 1.00 98.56 83 SER A CA 1
ATOM 601 C C . SER A 1 83 ? -0.848 4.156 -0.739 1.00 98.56 83 SER A C 1
ATOM 603 O O . SER A 1 83 ? -0.130 4.079 0.254 1.00 98.56 83 SER A O 1
ATOM 605 N N . GLY A 1 84 ? -0.847 3.246 -1.709 1.00 98.25 84 GLY A N 1
ATOM 606 C CA . GLY A 1 84 ? -0.078 2.012 -1.678 1.00 98.25 84 GLY A CA 1
ATOM 607 C C . GLY A 1 84 ? 0.959 1.898 -2.781 1.00 98.25 84 GLY A C 1
ATOM 608 O O . GLY A 1 84 ? 0.810 2.483 -3.853 1.00 98.25 84 GLY A O 1
ATOM 609 N N . VAL A 1 85 ? 1.995 1.111 -2.508 1.00 98.38 85 VAL A N 1
ATOM 610 C CA . VAL A 1 85 ? 2.991 0.654 -3.479 1.00 98.38 85 VAL A CA 1
ATOM 611 C C . VAL A 1 85 ? 3.205 -0.844 -3.341 1.00 98.38 85 VAL A C 1
ATOM 613 O O . VAL A 1 85 ? 3.117 -1.391 -2.241 1.00 98.38 85 VAL A O 1
ATOM 616 N N . TYR A 1 86 ? 3.480 -1.504 -4.458 1.00 98.31 86 TYR A N 1
ATOM 617 C CA . TYR A 1 86 ? 3.749 -2.933 -4.537 1.00 98.31 86 TYR A CA 1
ATOM 618 C C . TYR A 1 86 ? 4.970 -3.188 -5.412 1.00 98.31 86 TYR A C 1
ATOM 620 O O . TYR A 1 86 ? 5.053 -2.659 -6.519 1.00 98.31 86 TYR A O 1
ATOM 628 N N . ASP A 1 87 ? 5.876 -4.043 -4.945 1.00 97.12 87 ASP A N 1
ATOM 629 C CA . ASP A 1 87 ? 6.931 -4.617 -5.775 1.00 97.12 87 ASP A CA 1
ATOM 630 C C . ASP A 1 87 ? 6.601 -6.067 -6.122 1.00 97.12 87 ASP A C 1
ATOM 632 O O . ASP A 1 87 ? 6.423 -6.928 -5.252 1.00 97.12 87 ASP A O 1
ATOM 636 N N . HIS A 1 88 ? 6.563 -6.342 -7.425 1.00 95.19 88 HIS A N 1
ATOM 637 C CA . HIS A 1 88 ? 6.214 -7.659 -7.933 1.00 95.19 88 HIS A CA 1
ATOM 638 C C . HIS A 1 88 ? 7.262 -8.718 -7.590 1.00 95.19 88 HIS A C 1
ATOM 640 O O . HIS A 1 88 ? 6.903 -9.846 -7.252 1.00 95.19 88 HIS A O 1
ATOM 646 N N . SER A 1 89 ? 8.549 -8.360 -7.635 1.00 92.75 89 SER A N 1
ATOM 647 C CA . SER A 1 89 ? 9.626 -9.343 -7.491 1.00 92.75 89 SER A CA 1
ATOM 648 C C . SER A 1 89 ? 9.754 -9.900 -6.078 1.00 92.75 89 SER A C 1
ATOM 650 O O . SER A 1 89 ? 9.941 -11.100 -5.902 1.00 92.75 89 SER A O 1
ATOM 652 N N . SER A 1 90 ? 9.586 -9.045 -5.073 1.00 92.06 90 SER A N 1
ATOM 653 C CA . SER A 1 90 ? 9.614 -9.419 -3.660 1.00 92.06 90 SER A CA 1
ATOM 654 C C . SER A 1 90 ? 8.237 -9.772 -3.099 1.00 92.06 90 SER A C 1
ATOM 656 O O . SER A 1 90 ? 8.148 -10.229 -1.961 1.00 92.06 90 SER A O 1
ATOM 658 N N . ARG A 1 91 ? 7.163 -9.573 -3.879 1.00 94.75 91 ARG A N 1
ATOM 659 C CA . ARG A 1 91 ? 5.763 -9.727 -3.453 1.00 94.75 91 ARG A CA 1
ATOM 660 C C . ARG A 1 91 ? 5.473 -8.980 -2.150 1.00 94.75 91 ARG A C 1
ATOM 662 O O . ARG A 1 91 ? 4.866 -9.522 -1.224 1.00 94.75 91 ARG A O 1
ATOM 669 N N . ARG A 1 92 ? 5.910 -7.728 -2.080 1.00 94.38 92 ARG A N 1
ATOM 670 C CA . ARG A 1 92 ? 5.741 -6.871 -0.904 1.00 94.38 92 ARG A CA 1
ATOM 671 C C . ARG A 1 92 ? 4.961 -5.628 -1.230 1.00 94.38 92 ARG A C 1
ATOM 673 O O . ARG A 1 92 ? 5.041 -5.118 -2.344 1.00 94.38 92 ARG A O 1
ATOM 680 N N . PHE A 1 93 ? 4.241 -5.132 -0.235 1.00 96.56 93 PHE A N 1
ATOM 681 C CA . PHE A 1 93 ? 3.526 -3.878 -0.354 1.00 96.56 93 PHE A CA 1
ATOM 682 C C . PHE A 1 93 ? 3.530 -3.079 0.942 1.00 96.56 93 PHE A C 1
ATOM 684 O O . PHE A 1 93 ? 3.677 -3.605 2.050 1.00 96.56 93 PHE A O 1
ATOM 691 N N . LEU A 1 94 ? 3.314 -1.784 0.773 1.00 96.50 94 LEU A N 1
ATOM 692 C CA . LEU A 1 94 ? 3.060 -0.842 1.844 1.00 96.50 94 LEU A CA 1
ATOM 693 C C . LEU A 1 94 ? 1.981 0.116 1.379 1.00 96.50 94 LEU A C 1
ATOM 695 O O . LEU A 1 94 ? 2.098 0.671 0.291 1.00 96.50 94 LEU A O 1
ATOM 699 N N . ALA A 1 95 ? 0.961 0.332 2.199 1.00 97.44 95 ALA A N 1
ATOM 700 C CA . ALA A 1 95 ? -0.002 1.393 1.991 1.00 97.44 95 ALA A CA 1
ATOM 701 C C . ALA A 1 95 ? -0.253 2.160 3.282 1.00 97.44 95 ALA A C 1
ATOM 703 O O . ALA A 1 95 ? -0.603 1.574 4.308 1.00 97.44 95 ALA A O 1
ATOM 704 N N . TYR A 1 96 ? -0.079 3.476 3.222 1.00 97.19 96 TYR A N 1
ATOM 705 C CA . TYR A 1 96 ? -0.352 4.374 4.339 1.00 97.19 96 TYR A CA 1
ATOM 706 C C . TYR A 1 96 ? -1.684 5.084 4.148 1.00 97.19 96 TYR A C 1
ATOM 708 O O . TYR A 1 96 ? -2.078 5.328 3.003 1.00 97.19 96 TYR A O 1
ATOM 716 N N . PRO A 1 97 ? -2.375 5.444 5.244 1.00 97.19 97 PRO A N 1
ATOM 717 C CA . PRO A 1 97 ? -3.554 6.295 5.176 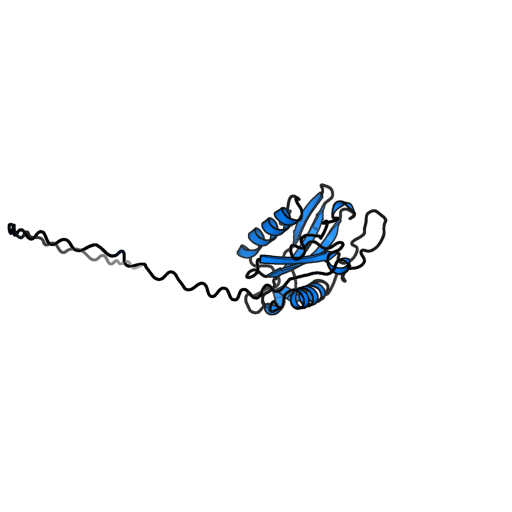1.00 97.19 97 PRO A CA 1
ATOM 718 C C . PRO A 1 97 ? -3.247 7.566 4.391 1.00 97.19 97 PRO A C 1
ATOM 720 O O . PRO A 1 97 ? -2.140 8.088 4.465 1.00 97.19 97 PRO A O 1
ATOM 723 N N . SER A 1 98 ? -4.205 8.065 3.622 1.00 97.69 98 SER A N 1
ATOM 724 C CA . SER A 1 98 ? -3.972 9.189 2.718 1.00 97.69 98 SER A CA 1
ATOM 725 C C . SER A 1 98 ? -5.124 10.182 2.699 1.00 97.69 98 SER A C 1
ATOM 727 O O . SER A 1 98 ? -6.288 9.795 2.798 1.00 97.69 98 SER A O 1
ATOM 729 N N . GLY A 1 99 ? -4.800 11.464 2.524 1.00 95.06 99 GLY A N 1
ATOM 730 C CA . GLY A 1 99 ? -5.800 12.528 2.430 1.00 95.06 99 GLY A CA 1
ATOM 731 C C . GLY A 1 99 ? -6.655 12.635 3.693 1.00 95.06 99 GLY A C 1
ATOM 732 O O . GLY A 1 99 ? -6.120 12.738 4.789 1.00 95.06 99 GLY A O 1
ATOM 733 N N . ASP A 1 100 ? -7.978 12.580 3.527 1.00 94.31 100 ASP A N 1
ATOM 734 C CA . ASP A 1 100 ? -8.958 12.796 4.605 1.00 94.31 100 ASP A CA 1
ATOM 735 C C . ASP A 1 100 ? -9.254 11.523 5.428 1.00 94.31 100 ASP A C 1
ATOM 737 O O . ASP A 1 100 ? -10.281 11.427 6.104 1.00 94.31 100 ASP A O 1
ATOM 741 N N . SER A 1 101 ? -8.386 10.509 5.355 1.00 96.31 101 SER A N 1
ATOM 742 C CA . SER A 1 101 ? -8.521 9.289 6.154 1.00 96.31 101 SER A CA 1
ATOM 743 C C . SER A 1 101 ? -8.505 9.604 7.644 1.00 96.31 101 SER A C 1
ATOM 745 O O . SER A 1 101 ? -7.599 10.264 8.149 1.00 96.31 101 SER A O 1
ATOM 747 N N . THR A 1 102 ? -9.499 9.084 8.359 1.00 96.19 102 THR A N 1
ATOM 748 C CA . THR A 1 102 ? -9.679 9.332 9.791 1.00 96.19 102 THR A CA 1
ATOM 749 C C . THR A 1 102 ? -9.957 8.039 10.535 1.00 96.19 102 THR A C 1
ATOM 751 O O . THR A 1 102 ? -10.617 7.119 10.038 1.00 96.19 102 THR A O 1
ATOM 754 N N . LEU A 1 103 ? -9.460 7.985 11.765 1.00 96.19 103 LEU A N 1
ATOM 755 C CA . LEU A 1 103 ? -9.826 6.941 12.706 1.00 96.19 103 LEU A CA 1
ATOM 756 C C . LEU A 1 103 ? -11.272 7.152 13.181 1.00 96.19 103 LEU A C 1
ATOM 758 O O . LEU A 1 103 ? -11.817 8.256 13.117 1.00 96.19 103 LEU A O 1
ATOM 762 N N . ARG A 1 104 ? -11.913 6.107 13.708 1.00 95.62 104 ARG A N 1
ATOM 763 C CA . ARG A 1 104 ? -13.257 6.171 14.305 1.00 95.62 104 ARG A CA 1
ATOM 764 C C . ARG A 1 104 ? -13.326 7.131 15.487 1.00 95.62 104 ARG A C 1
ATOM 766 O O . ARG A 1 104 ? -14.380 7.706 15.724 1.00 95.62 104 ARG A O 1
ATOM 773 N N . SER A 1 105 ? -12.205 7.353 16.172 1.00 95.38 105 SER A N 1
ATOM 774 C CA . SER A 1 105 ? -12.062 8.387 17.203 1.00 95.38 105 SER A CA 1
ATOM 775 C C . SER A 1 105 ? -12.115 9.821 16.656 1.00 95.38 105 SER A C 1
ATOM 777 O O . SER A 1 105 ? -12.184 10.762 17.437 1.00 95.38 105 SER A O 1
ATOM 779 N N . GLY A 1 106 ? -12.049 10.005 15.333 1.00 95.19 106 GLY A N 1
ATOM 780 C CA . GLY A 1 106 ? -11.922 11.303 14.670 1.00 95.19 106 GLY A CA 1
ATOM 781 C C . GLY A 1 106 ? -10.478 11.787 14.516 1.00 95.19 106 GLY A C 1
ATOM 782 O O . GLY A 1 106 ? -10.252 12.797 13.856 1.00 95.19 106 GLY A O 1
ATOM 783 N N . ALA A 1 107 ? -9.498 11.076 15.080 1.00 95.88 107 ALA A N 1
ATOM 784 C CA . ALA A 1 107 ? -8.090 11.433 14.949 1.00 95.88 107 ALA A CA 1
ATOM 785 C C . ALA A 1 107 ? -7.547 11.157 13.535 1.00 95.88 107 ALA A C 1
ATOM 787 O O . ALA A 1 107 ? -7.962 10.209 12.860 1.00 95.88 107 ALA A O 1
ATOM 788 N N . VAL A 1 108 ? -6.571 11.964 13.117 1.00 95.00 108 VAL A N 1
ATOM 789 C CA . VAL A 1 108 ? -5.773 11.711 11.912 1.00 95.00 108 VAL A CA 1
ATOM 790 C C . VAL A 1 108 ? -4.730 10.628 12.231 1.00 95.00 108 VAL A C 1
ATOM 792 O O . VAL A 1 108 ? -4.065 10.728 13.265 1.00 95.00 108 VAL A O 1
ATOM 795 N N . PRO A 1 109 ? -4.569 9.589 11.391 1.00 93.88 109 PRO A N 1
ATOM 796 C CA . PRO A 1 109 ? -3.529 8.581 11.585 1.00 93.88 109 PRO A CA 1
ATOM 797 C C . PRO A 1 109 ? -2.121 9.195 11.580 1.00 93.88 109 PRO A C 1
ATOM 799 O O . PRO A 1 109 ? -1.798 10.001 10.713 1.00 93.88 109 PRO A O 1
ATOM 802 N N . GLU A 1 110 ? -1.261 8.768 12.508 1.00 92.12 110 GLU A N 1
ATOM 803 C CA . GLU A 1 110 ? 0.102 9.310 12.692 1.00 92.12 110 GLU A CA 1
ATOM 804 C C . GLU A 1 110 ? 0.982 9.230 11.430 1.00 92.12 110 GLU A C 1
ATOM 806 O O . GLU A 1 110 ? 1.831 10.087 11.208 1.00 92.12 110 GLU A O 1
ATOM 811 N N . ASN A 1 111 ? 0.776 8.210 10.597 1.00 92.88 111 ASN A N 1
ATOM 812 C CA . ASN A 1 111 ? 1.506 7.975 9.351 1.00 92.88 111 ASN A CA 1
ATOM 813 C C . ASN A 1 111 ? 0.709 8.376 8.099 1.00 92.88 111 ASN A C 1
ATOM 815 O O . ASN A 1 111 ? 0.994 7.877 7.010 1.00 92.88 111 ASN A O 1
ATOM 819 N N . ALA A 1 112 ? -0.303 9.237 8.238 1.00 96.19 112 ALA A N 1
ATOM 820 C CA . ALA A 1 112 ? -1.067 9.711 7.096 1.00 96.19 112 ALA A CA 1
ATOM 821 C C . ALA A 1 112 ? -0.179 10.500 6.121 1.00 96.19 112 ALA A C 1
ATOM 823 O O . ALA A 1 112 ? 0.587 11.378 6.518 1.00 96.19 112 ALA A O 1
ATOM 824 N N . VAL A 1 113 ? -0.314 10.201 4.832 1.00 97.50 113 VAL A N 1
ATOM 825 C CA . VAL A 1 113 ? 0.363 10.913 3.744 1.00 97.50 113 VAL A CA 1
ATOM 826 C C . VAL A 1 113 ? -0.606 11.845 3.006 1.00 97.50 113 VAL A C 1
ATOM 828 O O . VAL A 1 113 ? -1.823 11.625 3.016 1.00 97.50 113 VAL A O 1
ATOM 831 N N . PRO A 1 114 ? -0.114 12.891 2.323 1.00 97.19 114 PRO A N 1
ATOM 832 C CA . PRO A 1 114 ? -0.973 13.771 1.540 1.00 97.19 114 PRO A CA 1
ATOM 833 C C . PRO A 1 114 ? -1.737 13.023 0.437 1.00 97.19 114 PRO A C 1
ATOM 835 O O . PRO A 1 114 ? -1.240 12.061 -0.152 1.00 97.19 114 PRO A O 1
ATOM 838 N N . ARG A 1 115 ? -2.941 13.507 0.095 1.00 93.06 115 ARG A N 1
ATOM 839 C CA . ARG A 1 115 ? -3.734 12.973 -1.034 1.00 93.06 115 ARG A CA 1
ATOM 840 C C . ARG A 1 115 ? -2.959 13.037 -2.354 1.00 93.06 115 ARG A C 1
ATOM 842 O O . ARG A 1 115 ? -3.005 12.103 -3.148 1.00 93.06 115 ARG A O 1
ATOM 849 N N . TYR A 1 116 ? -2.261 14.145 -2.586 1.00 92.81 116 TYR A N 1
ATOM 850 C CA . TYR A 1 116 ? -1.431 14.358 -3.767 1.00 92.81 116 TYR A CA 1
ATOM 851 C C . TYR A 1 116 ? 0.036 14.188 -3.389 1.00 92.81 116 TYR A C 1
ATOM 853 O O . TYR A 1 116 ? 0.499 14.827 -2.454 1.00 92.81 116 TYR A O 1
ATOM 861 N N . GLY A 1 117 ? 0.757 13.324 -4.103 1.00 94.25 117 GLY A N 1
ATOM 862 C CA . GLY A 1 117 ? 2.152 12.996 -3.785 1.00 94.25 117 GLY A CA 1
ATOM 863 C C . GLY A 1 117 ? 2.320 11.838 -2.797 1.00 94.25 117 GLY A C 1
ATOM 864 O O . GLY A 1 117 ? 3.384 11.233 -2.777 1.00 94.25 117 GLY A O 1
ATOM 865 N N . GLY A 1 118 ? 1.268 11.419 -2.083 1.00 97.19 118 GLY A N 1
ATOM 866 C CA . GLY A 1 118 ? 1.369 10.340 -1.095 1.00 97.19 118 GLY A CA 1
ATOM 867 C C . GLY A 1 118 ? 1.918 9.014 -1.640 1.00 97.19 118 GLY A C 1
ATOM 868 O O . GLY A 1 118 ? 2.637 8.324 -0.930 1.00 97.19 118 GLY A O 1
ATOM 869 N N . HIS A 1 119 ? 1.667 8.658 -2.909 1.00 98.25 119 HIS A N 1
ATOM 870 C CA . HIS A 1 119 ? 2.309 7.477 -3.515 1.00 98.25 119 HIS A CA 1
ATOM 871 C C . HIS A 1 119 ? 3.831 7.610 -3.612 1.00 98.25 119 HIS A C 1
ATOM 873 O O . HIS A 1 119 ? 4.527 6.619 -3.426 1.00 98.25 119 HIS A O 1
ATOM 879 N N . TYR A 1 120 ? 4.352 8.806 -3.900 1.00 98.00 120 TYR A N 1
ATOM 880 C CA . TYR A 1 120 ? 5.795 9.058 -3.943 1.00 98.00 120 TYR A CA 1
ATOM 881 C C . TYR A 1 120 ? 6.423 8.930 -2.550 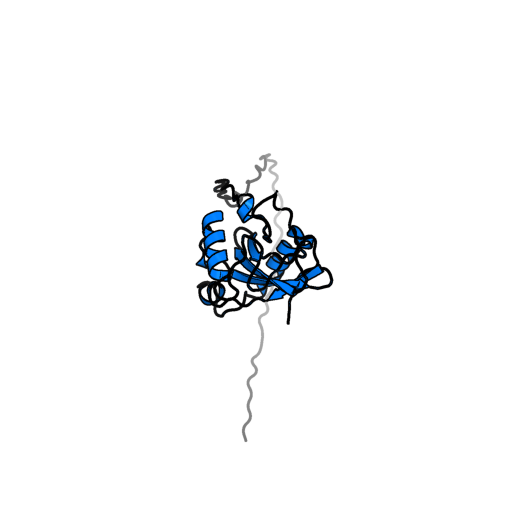1.00 98.00 120 TYR A C 1
ATOM 883 O O . TYR A 1 120 ? 7.453 8.267 -2.396 1.00 98.00 120 TYR A O 1
ATOM 891 N N . ASP A 1 121 ? 5.769 9.491 -1.531 1.00 97.75 121 ASP A N 1
ATOM 892 C CA . ASP A 1 121 ? 6.222 9.386 -0.141 1.00 97.75 121 ASP A CA 1
ATOM 893 C C . ASP A 1 121 ? 6.243 7.923 0.312 1.00 97.75 121 ASP A C 1
ATOM 895 O O . ASP A 1 121 ? 7.251 7.432 0.825 1.00 97.75 121 ASP A O 1
ATOM 899 N N . VAL A 1 122 ? 5.164 7.186 0.034 1.00 97.69 122 VAL A N 1
ATOM 900 C CA . VAL A 1 122 ? 5.067 5.757 0.349 1.00 97.69 122 VAL A CA 1
ATOM 901 C C . VAL A 1 122 ? 6.099 4.942 -0.434 1.00 97.69 122 VAL A C 1
ATOM 903 O O . VAL A 1 122 ? 6.721 4.063 0.156 1.00 97.69 122 VAL A O 1
ATOM 906 N N . ASN A 1 123 ? 6.366 5.250 -1.710 1.00 97.81 123 ASN A N 1
ATOM 907 C CA . ASN A 1 123 ? 7.414 4.569 -2.483 1.00 97.81 123 ASN A CA 1
ATOM 908 C C . ASN A 1 123 ? 8.809 4.818 -1.897 1.00 97.81 123 ASN A C 1
ATOM 910 O O . ASN A 1 123 ? 9.623 3.900 -1.815 1.00 97.81 123 ASN A O 1
ATOM 914 N N .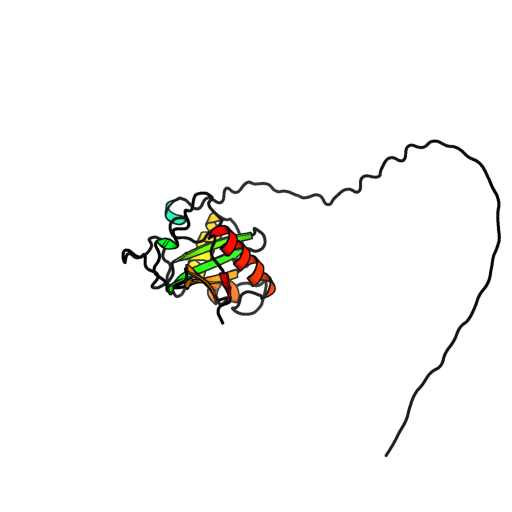 SER A 1 124 ? 9.076 6.041 -1.437 1.00 96.06 124 SER A N 1
ATOM 915 C CA . SER A 1 124 ? 10.339 6.407 -0.789 1.00 96.06 124 SER A CA 1
ATOM 916 C C . SER A 1 124 ? 10.535 5.653 0.530 1.00 96.06 124 SER A C 1
ATOM 918 O O . SER A 1 124 ? 11.624 5.146 0.810 1.00 96.06 124 SER A O 1
ATOM 920 N N . ILE A 1 125 ? 9.474 5.533 1.332 1.00 94.88 125 ILE A N 1
ATOM 921 C CA . ILE A 1 125 ? 9.480 4.777 2.592 1.00 94.88 125 ILE A CA 1
ATOM 922 C C . ILE A 1 125 ? 9.645 3.282 2.317 1.00 94.88 125 ILE A C 1
ATOM 924 O O . ILE A 1 125 ? 10.498 2.642 2.928 1.00 94.88 125 ILE A O 1
ATOM 928 N N . PHE A 1 126 ? 8.887 2.737 1.366 1.00 95.06 126 PHE A N 1
ATOM 929 C CA . PHE A 1 126 ? 8.974 1.341 0.951 1.00 95.06 126 PHE A CA 1
ATOM 930 C C . PHE A 1 126 ? 10.371 0.988 0.440 1.00 95.06 126 PHE A C 1
ATOM 932 O O . PHE A 1 126 ? 10.940 -0.018 0.850 1.00 95.06 126 PHE A O 1
ATOM 939 N N . THR A 1 127 ? 10.965 1.844 -0.391 1.00 94.44 127 THR A N 1
ATOM 940 C CA . THR A 1 127 ? 12.341 1.707 -0.890 1.00 94.44 127 THR A CA 1
ATOM 941 C C . THR A 1 127 ? 13.342 1.687 0.255 1.00 94.44 127 THR A C 1
ATOM 943 O O . THR A 1 127 ? 14.186 0.801 0.316 1.00 94.44 127 THR A O 1
ATOM 946 N N . ARG A 1 128 ? 13.230 2.612 1.215 1.00 92.56 128 ARG A N 1
ATOM 947 C CA . ARG A 1 128 ? 14.121 2.645 2.383 1.00 92.56 128 ARG A CA 1
ATOM 948 C C . ARG A 1 128 ? 13.971 1.403 3.258 1.00 92.56 128 ARG A C 1
ATOM 950 O O . ARG A 1 128 ? 14.971 0.862 3.711 1.00 92.56 128 ARG A O 1
ATOM 957 N N . ALA A 1 129 ? 12.735 0.962 3.483 1.00 90.88 129 ALA A N 1
ATOM 958 C CA . ALA A 1 129 ? 12.445 -0.223 4.275 1.00 90.88 129 ALA A CA 1
ATOM 959 C C . ALA A 1 129 ? 12.916 -1.500 3.574 1.00 90.88 129 ALA A C 1
ATOM 961 O O . ALA A 1 129 ? 13.301 -2.444 4.256 1.00 90.88 129 ALA A O 1
ATOM 962 N N . THR A 1 130 ? 12.887 -1.534 2.231 1.00 90.62 130 THR A N 1
ATOM 963 C CA . THR A 1 130 ? 13.088 -2.764 1.456 1.00 90.62 130 THR A CA 1
ATOM 964 C C . THR A 1 130 ? 14.348 -2.864 0.602 1.00 90.62 130 THR A C 1
ATOM 966 O O . THR A 1 130 ? 14.637 -3.924 0.047 1.00 90.62 130 THR A O 1
ATOM 969 N N . GLY A 1 131 ? 15.097 -1.781 0.438 1.00 91.56 131 GLY A N 1
ATOM 970 C CA . GLY A 1 131 ? 16.174 -1.720 -0.550 1.00 91.56 131 GLY A CA 1
ATOM 971 C C . GLY A 1 131 ? 15.711 -1.989 -1.991 1.00 91.56 131 GLY A C 1
ATOM 972 O O . GLY A 1 131 ? 16.550 -2.162 -2.873 1.00 91.56 131 GLY A O 1
ATOM 973 N N . THR A 1 132 ? 14.400 -2.057 -2.248 1.00 91.12 132 THR A N 1
ATOM 974 C CA . THR A 1 132 ? 13.851 -2.280 -3.587 1.00 91.12 132 THR A CA 1
ATOM 975 C C . THR A 1 132 ? 14.100 -1.049 -4.442 1.00 91.12 132 THR A C 1
ATOM 977 O O . THR A 1 132 ? 14.000 0.072 -3.954 1.00 91.12 132 THR A O 1
ATOM 980 N N . ASN A 1 133 ? 14.386 -1.239 -5.729 1.00 93.44 133 ASN A N 1
ATOM 981 C CA . ASN A 1 133 ? 14.461 -0.121 -6.663 1.00 93.44 133 ASN A CA 1
ATOM 982 C C . ASN A 1 133 ? 13.069 0.553 -6.790 1.00 93.44 133 ASN A C 1
ATOM 984 O O . ASN A 1 133 ? 12.130 -0.129 -7.216 1.00 93.44 133 ASN A O 1
ATOM 988 N N . PRO A 1 134 ? 12.929 1.859 -6.480 1.00 93.88 134 PRO A N 1
ATOM 989 C CA . PRO A 1 134 ? 11.651 2.574 -6.537 1.00 93.88 134 PRO A CA 1
ATOM 990 C C . PRO A 1 134 ? 11.002 2.558 -7.925 1.00 93.88 134 PRO A C 1
ATOM 992 O O . PRO A 1 134 ? 9.775 2.611 -8.011 1.00 93.88 134 PRO A O 1
ATOM 995 N N . ASP A 1 135 ? 11.799 2.438 -8.989 1.00 95.25 135 ASP A N 1
ATOM 996 C CA . ASP A 1 135 ? 11.342 2.452 -10.384 1.00 95.25 135 ASP A CA 1
ATOM 997 C C . ASP A 1 135 ? 10.671 1.137 -10.800 1.00 95.25 135 ASP A C 1
ATOM 999 O O . ASP A 1 135 ? 10.140 1.020 -11.900 1.00 95.25 135 ASP A O 1
ATOM 1003 N N . ARG A 1 136 ? 10.708 0.113 -9.941 1.00 93.06 136 ARG A N 1
ATOM 1004 C CA . ARG A 1 136 ? 10.084 -1.195 -10.194 1.00 93.06 136 ARG A CA 1
ATOM 1005 C C . ARG A 1 136 ? 8.743 -1.355 -9.488 1.00 93.06 136 ARG A C 1
ATOM 1007 O O . ARG A 1 136 ? 7.991 -2.270 -9.821 1.00 93.06 136 ARG A O 1
ATOM 1014 N N . SER A 1 137 ? 8.436 -0.463 -8.551 1.00 97.56 137 SER A N 1
ATOM 1015 C CA . SER A 1 137 ? 7.177 -0.464 -7.818 1.00 97.56 137 SER A CA 1
ATOM 1016 C C . SER A 1 137 ? 6.014 -0.008 -8.698 1.00 97.56 137 SER A C 1
ATOM 1018 O O . SER A 1 137 ? 6.168 0.811 -9.605 1.00 97.56 137 SER A O 1
ATOM 1020 N N . VAL A 1 138 ? 4.816 -0.488 -8.378 1.00 98.56 138 VAL A N 1
ATOM 1021 C CA . VAL A 1 138 ? 3.552 0.044 -8.901 1.00 98.56 138 VAL A CA 1
ATOM 1022 C C . VAL A 1 138 ? 2.736 0.655 -7.769 1.00 98.56 138 VAL A C 1
ATOM 1024 O O . VAL A 1 138 ? 2.664 0.097 -6.677 1.00 98.56 138 VAL A O 1
ATOM 1027 N N . GLY A 1 139 ? 2.135 1.813 -8.020 1.00 98.38 139 GLY A N 1
ATOM 1028 C CA . GLY A 1 139 ? 1.280 2.545 -7.096 1.00 98.38 139 GLY A CA 1
ATOM 1029 C C . GLY A 1 139 ? -0.198 2.202 -7.274 1.00 98.38 139 GLY A C 1
ATOM 1030 O O . GLY A 1 139 ? -0.696 2.109 -8.397 1.00 98.38 139 GLY A O 1
ATOM 1031 N N . PHE A 1 140 ? -0.912 2.057 -6.161 1.00 98.56 140 PHE A N 1
ATOM 1032 C CA . PHE A 1 140 ? -2.350 1.787 -6.111 1.00 98.56 140 PHE A CA 1
ATOM 1033 C C . PHE A 1 140 ? -3.008 2.570 -4.972 1.00 98.56 140 PHE A C 1
ATOM 1035 O O . PHE A 1 140 ? -2.335 3.047 -4.061 1.00 98.56 140 PHE A O 1
ATOM 1042 N N . THR A 1 141 ? -4.331 2.686 -4.981 1.00 98.31 141 THR A N 1
ATOM 1043 C CA . THR A 1 141 ? -5.093 3.216 -3.847 1.00 98.31 141 THR A CA 1
ATOM 1044 C C . THR A 1 141 ? -6.074 2.165 -3.358 1.00 98.31 141 THR A C 1
ATOM 1046 O O . THR A 1 141 ? -6.840 1.624 -4.151 1.00 98.31 141 THR A O 1
ATOM 1049 N N . ALA A 1 142 ? -6.058 1.888 -2.058 1.00 97.94 142 ALA A N 1
ATOM 1050 C CA . ALA A 1 142 ? -7.050 1.051 -1.394 1.00 97.94 142 ALA A CA 1
ATOM 1051 C C . ALA A 1 142 ? -8.058 1.944 -0.658 1.00 97.94 142 ALA A C 1
ATOM 1053 O O . ALA A 1 142 ? -7.661 2.927 -0.042 1.00 97.94 142 ALA A O 1
ATOM 1054 N N . ILE A 1 143 ? -9.350 1.632 -0.716 1.00 97.44 143 ILE A N 1
ATOM 1055 C CA . ILE A 1 143 ? -10.417 2.391 -0.050 1.00 97.44 143 ILE A CA 1
ATOM 1056 C C . ILE A 1 143 ? -11.228 1.437 0.816 1.00 97.44 143 ILE A C 1
ATOM 1058 O O . ILE A 1 143 ? -11.803 0.479 0.298 1.00 97.44 143 ILE A O 1
ATOM 1062 N N . LEU A 1 144 ? -11.302 1.711 2.117 1.00 97.25 144 LEU A N 1
ATOM 1063 C CA . LEU A 1 144 ? -12.157 0.965 3.036 1.00 97.25 144 LEU A CA 1
ATOM 1064 C C . LEU A 1 144 ? -13.624 1.333 2.791 1.00 97.25 144 LEU A C 1
ATOM 1066 O O . LEU A 1 144 ? -13.995 2.501 2.891 1.00 97.25 144 LEU A O 1
ATOM 1070 N N . ARG A 1 145 ? -14.468 0.354 2.476 1.00 97.25 145 ARG A N 1
ATOM 1071 C CA . ARG A 1 145 ? -15.906 0.544 2.245 1.00 97.25 145 ARG A CA 1
ATOM 1072 C C . ARG A 1 145 ? -16.715 0.346 3.527 1.00 97.25 145 ARG A C 1
ATOM 1074 O O . ARG A 1 145 ? -16.195 -0.096 4.548 1.00 97.25 145 ARG A O 1
ATOM 1081 N N . GLU A 1 146 ? -18.000 0.691 3.475 1.00 96.19 146 GLU A N 1
ATOM 1082 C CA . GLU A 1 146 ? -18.921 0.580 4.619 1.00 96.19 146 GLU A CA 1
ATOM 1083 C C . GLU A 1 146 ? -19.113 -0.861 5.104 1.00 96.19 146 GLU A C 1
ATOM 1085 O O . GLU A 1 146 ? -19.207 -1.092 6.306 1.00 96.19 146 GLU A O 1
ATOM 1090 N N . ASP A 1 147 ? -19.091 -1.831 4.189 1.00 96.12 147 ASP A N 1
ATOM 1091 C CA . ASP A 1 147 ? -19.185 -3.268 4.478 1.00 96.12 147 ASP A CA 1
ATOM 1092 C C . ASP A 1 147 ? -17.862 -3.884 4.978 1.00 96.12 147 ASP A C 1
ATOM 1094 O O . ASP A 1 147 ? -17.758 -5.098 5.148 1.00 96.12 147 ASP A O 1
ATOM 1098 N N . GLY A 1 148 ? -16.827 -3.061 5.183 1.00 95.12 148 GLY A N 1
ATOM 1099 C CA . GLY A 1 148 ? -15.486 -3.498 5.568 1.00 95.12 148 GLY A CA 1
ATOM 1100 C C . GLY A 1 148 ? -14.658 -4.088 4.422 1.00 95.12 148 GLY A C 1
ATOM 1101 O O . GLY A 1 148 ? -13.506 -4.466 4.646 1.00 95.12 148 GLY A O 1
ATOM 1102 N N . SER A 1 149 ? -15.194 -4.166 3.198 1.00 97.25 149 SER A N 1
ATOM 1103 C CA . SER A 1 149 ? -14.417 -4.558 2.020 1.00 97.25 149 SER A CA 1
ATOM 1104 C C . SER A 1 149 ? -13.464 -3.446 1.574 1.00 97.25 149 SER A C 1
ATOM 1106 O O . SER A 1 149 ? -13.592 -2.284 1.962 1.00 97.25 149 SER A O 1
ATOM 1108 N N . ILE A 1 150 ? -12.491 -3.805 0.740 1.00 97.81 150 ILE A N 1
ATOM 1109 C CA . ILE A 1 150 ? -11.497 -2.884 0.191 1.00 97.81 150 ILE A CA 1
ATOM 1110 C C . ILE A 1 150 ? -11.736 -2.722 -1.312 1.00 97.81 150 ILE A C 1
ATOM 1112 O O . ILE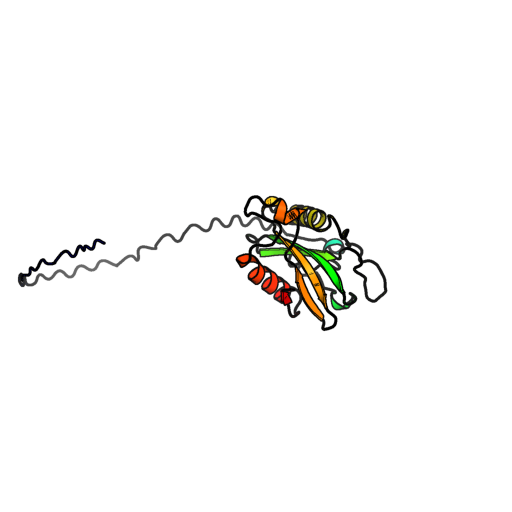 A 1 150 ? -11.719 -3.694 -2.071 1.00 97.81 150 ILE A O 1
ATOM 1116 N N . GLY A 1 151 ? -11.953 -1.484 -1.751 1.00 98.12 151 GLY A N 1
ATOM 1117 C CA . GLY A 1 151 ? -11.944 -1.104 -3.162 1.00 98.12 151 GLY A CA 1
ATOM 1118 C C . GLY A 1 151 ? -10.551 -0.705 -3.632 1.00 98.12 151 GLY A C 1
ATOM 1119 O O . GLY A 1 151 ? -9.837 -0.022 -2.905 1.00 98.12 151 GLY A O 1
ATOM 1120 N N . MET A 1 152 ? -10.175 -1.104 -4.844 1.00 98.31 152 MET A N 1
ATOM 1121 C CA . MET A 1 152 ? -8.857 -0.839 -5.420 1.00 98.31 152 MET A CA 1
ATOM 1122 C C . MET A 1 152 ? -8.935 0.084 -6.635 1.00 98.31 152 MET A C 1
ATOM 1124 O O . MET A 1 152 ? -9.596 -0.239 -7.621 1.00 98.31 152 MET A O 1
ATOM 1128 N N . HIS A 1 153 ? -8.193 1.190 -6.595 1.00 97.75 153 HIS A N 1
ATOM 1129 C CA . HIS A 1 153 ? -7.906 2.032 -7.754 1.00 97.75 153 HIS A CA 1
ATOM 1130 C C . HIS A 1 153 ? -6.451 1.865 -8.182 1.00 97.75 153 HIS A C 1
ATOM 1132 O O . HIS A 1 153 ? -5.545 1.752 -7.358 1.00 97.75 153 HIS A O 1
ATOM 1138 N N . TRP A 1 154 ? -6.227 1.891 -9.490 1.00 98.00 154 TRP A N 1
ATOM 1139 C CA . TRP A 1 154 ? -4.953 1.489 -10.085 1.00 98.00 154 TRP A CA 1
ATOM 1140 C C . TRP A 1 154 ? -4.116 2.660 -10.596 1.00 98.00 154 TRP A C 1
ATOM 1142 O O . TRP A 1 154 ? -3.092 2.436 -11.227 1.00 98.00 154 TRP A O 1
ATOM 1152 N N . VAL A 1 155 ? -4.535 3.903 -10.359 1.00 97.31 155 VAL A N 1
ATOM 1153 C CA . VAL A 1 155 ? -3.891 5.090 -10.934 1.00 97.31 155 VAL A CA 1
ATOM 1154 C C . VAL A 1 155 ? -2.869 5.690 -9.968 1.00 97.31 155 VAL A C 1
ATOM 1156 O O . VAL A 1 155 ? -3.187 5.991 -8.821 1.00 97.31 155 VAL A O 1
ATOM 1159 N N . SER A 1 156 ? -1.659 5.956 -10.464 1.00 97.44 156 SER A N 1
ATOM 1160 C CA . SER A 1 156 ? -0.639 6.752 -9.781 1.00 97.44 156 SER A CA 1
ATOM 1161 C C . SER A 1 156 ? 0.253 7.469 -10.793 1.00 97.44 156 SER A C 1
ATOM 1163 O O . SER A 1 156 ? 1.033 6.846 -11.508 1.00 97.44 156 SER A O 1
ATOM 1165 N N . ARG A 1 157 ? 0.187 8.803 -10.855 1.00 97.00 157 ARG A N 1
ATOM 1166 C CA . ARG A 1 157 ? 1.044 9.570 -11.779 1.00 97.00 157 ARG A CA 1
ATOM 1167 C C . ARG A 1 157 ? 2.511 9.581 -11.356 1.00 97.00 157 ARG A C 1
ATOM 1169 O O . ARG A 1 157 ? 3.376 9.602 -12.218 1.00 97.00 157 ARG A O 1
ATOM 1176 N N . SER A 1 158 ? 2.780 9.573 -10.051 1.00 97.25 158 SER A N 1
ATOM 1177 C CA . SER A 1 158 ? 4.137 9.702 -9.514 1.00 97.25 158 SER A CA 1
ATOM 1178 C C . SER A 1 158 ? 4.896 8.381 -9.438 1.00 97.25 158 SER A C 1
ATOM 1180 O O . SER A 1 158 ? 6.117 8.407 -9.476 1.00 97.25 158 SER A O 1
ATOM 1182 N N . VAL A 1 159 ? 4.200 7.245 -9.313 1.00 98.00 159 VAL A N 1
ATOM 1183 C CA . VAL A 1 159 ? 4.840 5.919 -9.276 1.00 98.00 159 VAL A CA 1
ATOM 1184 C C . VAL A 1 159 ? 4.677 5.211 -10.614 1.00 98.00 159 VAL A C 1
ATOM 1186 O O . VAL A 1 159 ? 5.671 4.918 -11.263 1.00 98.00 159 VAL A O 1
ATOM 1189 N N . ASN A 1 160 ? 3.443 5.000 -11.087 1.00 98.12 160 ASN A N 1
ATOM 1190 C CA . ASN A 1 160 ? 3.225 4.270 -12.344 1.00 98.12 160 ASN A CA 1
ATOM 1191 C C . ASN A 1 160 ? 3.699 5.084 -13.550 1.00 98.12 160 ASN A C 1
ATOM 1193 O O . ASN A 1 160 ? 4.399 4.554 -14.399 1.00 98.12 160 ASN A O 1
ATOM 1197 N N . GLY A 1 161 ? 3.390 6.386 -13.581 1.00 97.06 161 GLY A N 1
ATOM 1198 C CA . GLY A 1 161 ? 3.829 7.274 -14.664 1.00 97.06 161 GLY A CA 1
ATOM 1199 C C . GLY A 1 161 ? 5.347 7.468 -14.757 1.00 97.06 161 GLY A C 1
ATOM 1200 O O . GLY A 1 161 ? 5.834 7.877 -15.807 1.00 97.06 161 GLY A O 1
ATOM 1201 N N . ALA A 1 162 ? 6.083 7.175 -13.681 1.00 96.31 162 ALA A N 1
ATOM 1202 C CA . ALA A 1 162 ? 7.543 7.230 -13.640 1.00 96.31 162 ALA A CA 1
ATOM 1203 C C . ALA A 1 162 ? 8.206 5.855 -13.842 1.00 96.31 162 ALA A C 1
ATOM 1205 O O . ALA A 1 162 ? 9.421 5.794 -14.011 1.00 96.31 162 ALA A O 1
ATOM 1206 N N . ASN A 1 163 ? 7.442 4.756 -13.825 1.00 97.12 163 ASN A N 1
ATOM 1207 C CA . ASN A 1 163 ? 7.982 3.404 -13.927 1.00 97.12 163 ASN A CA 1
ATOM 1208 C C . ASN A 1 163 ? 8.385 3.102 -15.386 1.00 97.12 163 ASN A C 1
ATOM 1210 O O . ASN A 1 163 ? 7.512 3.013 -16.247 1.00 97.12 163 ASN A O 1
ATOM 1214 N N . PRO A 1 164 ? 9.678 2.887 -15.696 1.00 96.69 164 PRO A N 1
ATOM 1215 C CA . PRO A 1 164 ? 10.141 2.665 -17.067 1.00 96.69 164 PRO A CA 1
ATOM 1216 C C . PRO A 1 164 ? 9.762 1.286 -17.632 1.00 96.69 164 PRO A C 1
ATOM 1218 O O . PRO A 1 164 ? 9.972 1.028 -18.816 1.00 96.69 164 PRO A O 1
ATOM 1221 N N . SER A 1 165 ? 9.230 0.381 -16.806 1.00 95.94 165 SER A N 1
ATOM 1222 C CA . SER A 1 165 ? 8.915 -0.999 -17.198 1.00 95.94 165 SER A CA 1
ATOM 1223 C C . SER A 1 165 ? 7.594 -1.121 -17.963 1.00 95.94 165 SER A C 1
ATOM 1225 O O . SER A 1 165 ? 7.314 -2.177 -18.530 1.00 95.94 165 SER A O 1
ATOM 1227 N N . PHE A 1 166 ? 6.758 -0.079 -17.968 1.00 96.81 166 PHE A N 1
ATOM 1228 C CA . PHE A 1 166 ? 5.511 -0.031 -18.729 1.00 96.81 166 PHE A CA 1
ATOM 1229 C C . PHE A 1 166 ? 5.104 1.417 -19.033 1.00 96.81 166 PHE A C 1
ATOM 1231 O O . PHE A 1 166 ? 5.658 2.363 -18.490 1.00 96.81 166 PHE A O 1
ATOM 1238 N N . GLN A 1 167 ? 4.137 1.600 -19.932 1.00 96.88 167 GLN A N 1
ATOM 1239 C CA . GLN A 1 167 ? 3.615 2.922 -20.281 1.00 96.88 167 GLN A CA 1
ATOM 1240 C C . GLN A 1 167 ? 2.285 3.200 -19.575 1.00 96.88 167 GLN A C 1
ATOM 1242 O O . GLN A 1 167 ? 1.442 2.311 -19.450 1.00 96.88 167 GLN A O 1
ATOM 1247 N N . GLY A 1 168 ? 2.069 4.460 -19.194 1.00 97.25 168 GLY A N 1
ATOM 1248 C CA . GLY A 1 168 ? 0.812 4.941 -18.620 1.00 97.25 168 GLY A CA 1
ATOM 1249 C C . GLY A 1 168 ? 0.872 5.162 -17.110 1.00 97.25 168 GLY A C 1
ATOM 1250 O O . GLY A 1 168 ? 1.919 5.081 -16.483 1.00 97.25 168 GLY A O 1
ATOM 1251 N N . VAL A 1 169 ? -0.276 5.501 -16.526 1.00 97.94 169 VAL A N 1
ATOM 1252 C CA . VAL A 1 169 ? -0.398 5.841 -15.094 1.00 97.94 169 VAL A CA 1
ATOM 1253 C C . VAL A 1 169 ? -1.159 4.782 -14.301 1.00 97.94 169 VAL A C 1
ATOM 1255 O O . VAL A 1 169 ? -1.328 4.919 -13.090 1.00 97.94 169 VAL A O 1
ATOM 1258 N N . GLU A 1 170 ? -1.631 3.735 -14.970 1.00 98.25 170 GLU A N 1
ATOM 1259 C CA . GLU A 1 170 ? -2.364 2.635 -14.359 1.00 98.25 170 GLU A CA 1
ATOM 1260 C C . GLU A 1 170 ? -1.465 1.428 -14.104 1.00 98.25 170 GLU A C 1
ATOM 1262 O O . GLU A 1 170 ? -0.582 1.127 -14.904 1.00 98.25 170 GLU A O 1
ATOM 1267 N N . VAL A 1 171 ? -1.732 0.693 -13.023 1.00 98.31 171 VAL A N 1
ATOM 1268 C CA . VAL A 1 171 ? -1.121 -0.619 -12.792 1.00 98.31 171 VAL A CA 1
ATOM 1269 C C . VAL A 1 171 ? -1.486 -1.560 -13.952 1.00 98.31 171 VAL A C 1
ATOM 1271 O O . VAL A 1 171 ? -2.683 -1.699 -14.245 1.00 98.31 171 VAL A O 1
ATOM 1274 N N . PRO A 1 172 ? -0.506 -2.245 -14.578 1.00 97.81 172 PRO A N 1
ATOM 1275 C CA . PRO A 1 172 ? -0.762 -3.258 -15.598 1.00 97.81 172 PRO A CA 1
ATOM 1276 C C . PRO A 1 172 ? -1.746 -4.335 -15.126 1.00 97.81 172 PRO A C 1
ATOM 1278 O O . PRO A 1 172 ? -1.631 -4.839 -14.009 1.00 97.81 172 PRO A O 1
ATOM 1281 N N . GLU A 1 173 ? -2.685 -4.734 -15.989 1.00 97.88 173 GLU A N 1
ATOM 1282 C CA . GLU A 1 173 ? -3.797 -5.634 -15.629 1.00 97.88 173 GLU A CA 1
ATOM 1283 C C . GLU A 1 173 ? -3.324 -6.948 -14.982 1.00 97.88 173 GLU A C 1
ATOM 1285 O O . GLU A 1 173 ? -3.862 -7.383 -13.965 1.00 97.88 173 GLU A O 1
ATOM 1290 N N . HIS A 1 174 ? -2.244 -7.537 -15.505 1.00 97.50 174 HIS A N 1
ATOM 1291 C CA . HIS A 1 174 ? -1.682 -8.792 -14.998 1.00 97.50 174 HIS A CA 1
ATOM 1292 C C . HIS A 1 174 ? -1.114 -8.696 -13.566 1.00 97.50 174 HIS A C 1
ATOM 1294 O O . HIS A 1 174 ? -0.940 -9.725 -12.916 1.00 97.50 174 HIS A O 1
ATOM 1300 N N . LEU A 1 175 ? -0.847 -7.487 -13.053 1.00 97.81 175 LEU A N 1
ATOM 1301 C CA . LEU A 1 175 ? -0.379 -7.264 -11.679 1.00 97.81 175 LEU A CA 1
ATOM 1302 C C . LEU A 1 175 ? -1.523 -7.003 -10.688 1.00 97.81 175 LEU A C 1
ATOM 1304 O O . LEU A 1 175 ? -1.335 -7.186 -9.486 1.00 97.81 175 LEU A O 1
ATOM 1308 N N . ARG A 1 176 ? -2.721 -6.630 -11.160 1.00 98.06 176 ARG A N 1
ATOM 1309 C CA . ARG A 1 176 ? -3.860 -6.264 -10.294 1.00 98.06 176 ARG A CA 1
ATOM 1310 C C . ARG A 1 176 ? -4.331 -7.441 -9.440 1.00 98.06 176 ARG A C 1
ATOM 1312 O O . ARG A 1 176 ? -4.494 -7.299 -8.230 1.00 98.06 176 ARG A O 1
ATOM 1319 N N . GLY A 1 177 ? -4.485 -8.621 -10.047 1.00 97.88 177 GLY A N 1
ATOM 1320 C CA . GLY A 1 177 ? -4.861 -9.863 -9.355 1.00 97.88 177 GLY A CA 1
ATOM 1321 C C . GLY A 1 177 ? -3.920 -10.224 -8.196 1.00 97.88 177 GLY A C 1
ATOM 1322 O O . GLY A 1 177 ? -4.388 -10.333 -7.060 1.00 97.88 177 GLY A O 1
ATOM 1323 N N . PRO A 1 178 ? -2.602 -10.352 -8.444 1.00 97.44 178 PRO A N 1
ATOM 1324 C CA . PRO A 1 178 ? -1.610 -10.593 -7.396 1.00 97.44 178 PRO A CA 1
ATOM 1325 C C . PRO A 1 178 ? -1.636 -9.583 -6.238 1.00 97.44 178 PRO A C 1
ATOM 1327 O O . PRO A 1 178 ? -1.494 -9.990 -5.086 1.00 97.44 178 PRO A O 1
ATOM 1330 N N . ILE A 1 179 ? -1.844 -8.289 -6.518 1.00 98.12 179 ILE A N 1
ATOM 1331 C CA . ILE A 1 179 ? -1.942 -7.245 -5.482 1.00 98.12 179 ILE A CA 1
ATOM 1332 C C . ILE A 1 179 ? -3.185 -7.455 -4.616 1.00 98.12 179 ILE A C 1
ATOM 1334 O O . ILE A 1 179 ? -3.087 -7.454 -3.389 1.00 98.12 179 ILE A O 1
ATOM 1338 N N . MET A 1 180 ? -4.352 -7.662 -5.237 1.00 98.19 180 MET A N 1
ATOM 1339 C CA . MET A 1 180 ? -5.600 -7.886 -4.499 1.00 98.19 180 MET A CA 1
ATOM 1340 C C . MET A 1 180 ? -5.522 -9.121 -3.607 1.00 98.19 180 MET A C 1
ATOM 1342 O O . MET A 1 180 ? -5.991 -9.080 -2.473 1.00 98.19 180 MET A O 1
ATOM 1346 N N . GLU A 1 181 ? -4.933 -10.208 -4.108 1.00 97.00 181 GLU A N 1
ATOM 1347 C CA . GLU A 1 181 ? -4.766 -11.437 -3.334 1.00 97.00 181 GLU A CA 1
ATOM 1348 C C . GLU A 1 181 ? -3.862 -11.215 -2.120 1.00 97.00 181 GLU A C 1
ATOM 1350 O O . GLU A 1 181 ? -4.195 -11.639 -1.017 1.00 97.00 181 GLU A O 1
ATOM 1355 N N . LEU A 1 182 ? -2.759 -10.486 -2.292 1.00 95.56 182 LEU A N 1
ATOM 1356 C CA . LEU A 1 182 ? -1.857 -10.184 -1.187 1.00 95.56 182 LEU A CA 1
ATOM 1357 C C . LEU A 1 182 ? -2.535 -9.314 -0.117 1.00 95.56 182 LEU A C 1
ATOM 1359 O O . LEU A 1 182 ? -2.440 -9.616 1.069 1.00 95.56 182 LEU A O 1
ATOM 1363 N N . ILE A 1 183 ? -3.288 -8.286 -0.523 1.00 95.38 183 ILE A N 1
ATOM 1364 C CA . ILE A 1 183 ? -4.061 -7.446 0.406 1.00 95.38 183 ILE A CA 1
ATOM 1365 C C . ILE A 1 183 ? -5.138 -8.273 1.115 1.00 95.38 183 ILE A C 1
ATOM 1367 O O . ILE A 1 183 ? -5.312 -8.134 2.325 1.00 95.38 183 ILE A O 1
ATOM 1371 N N . ARG A 1 184 ? -5.839 -9.161 0.401 1.00 96.00 184 ARG A N 1
ATOM 1372 C CA . ARG A 1 184 ? -6.839 -10.067 0.985 1.00 96.00 184 ARG A CA 1
ATOM 1373 C C . ARG A 1 184 ? -6.217 -10.937 2.075 1.00 96.00 184 ARG A C 1
ATOM 1375 O O . ARG A 1 184 ? -6.762 -11.000 3.172 1.00 96.00 184 ARG A O 1
ATOM 1382 N N . GLN A 1 185 ? -5.067 -11.546 1.795 1.00 93.81 185 GLN A N 1
ATOM 1383 C CA . GLN A 1 185 ? -4.339 -12.387 2.749 1.00 93.81 185 GLN A CA 1
ATOM 1384 C C . GLN A 1 185 ? -3.868 -11.596 3.975 1.00 93.81 185 GLN A C 1
ATOM 1386 O O . GLN A 1 185 ? -4.021 -12.065 5.098 1.00 93.81 185 GLN A O 1
ATOM 1391 N N . THR A 1 186 ? -3.339 -10.386 3.777 1.00 92.12 186 THR A N 1
ATOM 1392 C CA . THR A 1 186 ? -2.847 -9.541 4.876 1.00 92.12 186 THR A CA 1
ATOM 1393 C C . THR A 1 186 ? -3.968 -8.994 5.757 1.00 92.12 186 THR A C 1
ATOM 1395 O O . THR A 1 186 ? -3.802 -8.882 6.966 1.00 92.12 186 THR A O 1
ATOM 1398 N N . THR A 1 187 ? -5.106 -8.630 5.167 1.00 92.38 187 THR A N 1
ATOM 1399 C CA . THR A 1 187 ? -6.173 -7.903 5.876 1.00 92.38 187 THR A CA 1
ATOM 1400 C C . THR A 1 187 ? -7.329 -8.793 6.325 1.00 92.38 187 THR A C 1
ATOM 1402 O O . THR A 1 187 ? -8.148 -8.363 7.135 1.00 92.38 187 THR A O 1
ATOM 1405 N N . ASN A 1 188 ? -7.434 -10.012 5.786 1.00 93.56 188 ASN A N 1
ATOM 1406 C CA . ASN A 1 188 ? -8.608 -10.875 5.920 1.00 93.56 188 ASN A CA 1
ATOM 1407 C C . ASN A 1 188 ? -9.923 -10.148 5.550 1.00 93.56 188 ASN A C 1
ATOM 1409 O O . ASN A 1 188 ? -10.959 -10.299 6.204 1.00 93.56 188 ASN A O 1
ATOM 1413 N N . ARG A 1 189 ? -9.870 -9.300 4.513 1.00 94.94 189 ARG A N 1
ATOM 1414 C CA . ARG A 1 189 ? -11.019 -8.572 3.953 1.00 94.94 189 ARG A CA 1
ATOM 1415 C C . ARG A 1 189 ? -11.269 -8.977 2.509 1.00 94.94 189 ARG A C 1
ATOM 1417 O O . ARG A 1 189 ? -10.359 -9.375 1.786 1.00 94.94 189 ARG A O 1
ATOM 1424 N N . GLN A 1 190 ? -12.516 -8.827 2.067 1.00 97.38 190 GLN A N 1
ATOM 1425 C CA . GLN A 1 190 ? -12.832 -8.906 0.644 1.00 97.38 190 GLN A CA 1
ATOM 1426 C C . GLN A 1 190 ? -12.199 -7.721 -0.089 1.00 97.38 190 GLN A C 1
ATOM 1428 O O . GLN A 1 190 ? -12.237 -6.595 0.404 1.00 97.38 190 GLN A O 1
ATOM 1433 N N . VAL A 1 191 ? -11.631 -7.977 -1.267 1.00 97.56 191 VAL A N 1
ATOM 1434 C CA . VAL A 1 191 ? -10.938 -6.974 -2.085 1.00 97.56 191 VAL A CA 1
ATOM 1435 C C . VAL A 1 191 ? -11.505 -7.013 -3.495 1.00 97.56 191 VAL A C 1
ATOM 1437 O O . VAL A 1 191 ? -11.604 -8.095 -4.082 1.00 97.56 191 VAL A O 1
ATOM 1440 N N . TRP A 1 192 ? -11.855 -5.843 -4.028 1.00 96.44 192 TRP A N 1
ATOM 1441 C CA . TRP A 1 192 ? -12.519 -5.692 -5.320 1.00 96.44 192 TRP A CA 1
ATOM 1442 C C . TRP A 1 192 ? -11.858 -4.596 -6.157 1.00 96.44 192 TRP A C 1
ATOM 1444 O O . TRP A 1 192 ? -11.486 -3.558 -5.600 1.00 96.44 192 TRP A O 1
ATOM 1454 N N . PRO A 1 193 ? -11.797 -4.739 -7.491 1.00 94.12 193 PRO A N 1
ATOM 1455 C CA . PRO A 1 193 ? -11.494 -3.599 -8.342 1.00 94.12 193 PRO A CA 1
ATOM 1456 C C . PRO A 1 193 ? -12.601 -2.548 -8.185 1.00 94.12 193 PRO A C 1
ATOM 1458 O O . PRO A 1 193 ? -13.789 -2.882 -8.127 1.00 94.12 193 PRO A O 1
ATOM 1461 N N . THR A 1 194 ? -12.226 -1.277 -8.096 1.00 87.62 194 THR A N 1
ATOM 1462 C CA . THR A 1 194 ? -13.178 -0.181 -8.270 1.00 87.62 194 THR A CA 1
ATOM 1463 C C . THR A 1 194 ? -13.255 0.160 -9.755 1.00 87.62 194 THR A C 1
ATOM 1465 O O . THR A 1 194 ? -12.244 0.097 -10.456 1.00 87.62 194 THR A O 1
ATOM 1468 N N . ARG A 1 195 ? -14.466 0.449 -10.235 1.00 66.62 195 ARG A N 1
ATOM 1469 C CA . ARG A 1 195 ? -14.686 0.944 -11.598 1.00 66.62 195 ARG A CA 1
ATOM 1470 C C . ARG A 1 195 ? -14.258 2.400 -11.723 1.00 66.62 195 ARG A C 1
ATOM 1472 O O . ARG A 1 195 ? -14.322 3.110 -10.693 1.00 66.62 195 ARG A O 1
#